Protein 5YPR (pdb70)

Foldseek 3Di:
DWFKKFFLAWDDDPVPPRPPFQEDTDGHQWMWIWDDPPPPWWTAIQTPVGGGTYTDQVNVVVVPVDGGMFTKDKDFDDWFAAAAEDAACSVVLLVCCCVVCVPAEDAFAKAKQDDDDPVDDDRPNHPHDVDQVVVVVCVVVLQFLDWDADPRMIITDGLVRQVVCGNVNHHYHDPDALSSQVSCVVVVRHHQYEYEAQPDLVLSCQAPVDDDSVVSVVSNVVSVVSCVPRSVSHSYYDYDSYVVVRSVVVVVSSVVQRDRMHMDGDD/DPDDVVVVCAPVPDDD

Radius of gyration: 20.67 Å; Cα contacts (8 Å, |Δi|>4): 524; chains: 2; bounding box: 42×43×64 Å

Sequence (283 aa):
RGFYIRALFDYDKTKDCGFLSQALSFRFGDVLHVIDAGDEEWWQARRVHDIGFIPSKRRVERRESVLSYETVTQMEVHYARPIIILGPTKDRANDDLLSEFPDKFGSCVPHTTRPKREYEIDGRDYHFVSSREKMEKDIQAHKFIEAGQYNSHLYGTSVQSVREVAEQGKHCILDVSANAVRRLQAAHLHPIAIFIRPRSLENVLEINKRITEEQARKAFDRATKLEQEFTECFSAIVEGDSFEEIYHKVKRVIEDLSGPYIWVPARRIRREEYRRAINGQSF

InterPro domains:
  IPR001452 SH3 domain [PF00018] (434-490)
  IPR001452 SH3 domain [PS50002] (428-498)
  IPR001452 SH3 domain [SM00326] (431-497)
  IPR001478 PDZ domain [PF00595] (65-149)
  IPR001478 PDZ domain [PF00595] (161-243)
  IPR001478 PDZ domain [PF00595] (314-388)
  IPR001478 PDZ domain [PS50106] (65-152)
  IPR001478 PDZ domain [PS50106] (160-247)
  IPR001478 PDZ domain [PS50106] (313-394)
  IPR001478 PDZ domain [SM00228] (73-152)
  IPR001478 PDZ domain [SM00228] (168-247)
  IPR001478 PDZ domain [SM00228] (321-394)
  IPR008144 Guanylate kinase-like domain [PS50052] (534-709)
  IPR008145 Guanylate kinase/L-type calcium channel beta subunit [PF00625] (534-710)
  IPR008145 Guanylate kinase/L-type calcium channel beta subunit [SM00072] (533-712)
  IPR016313 Disks large 1-like [PIRSF001741] (3-724)
  IPR019583 Disks large homolog 1-4, PDZ-associated domain [PF10600] (245-312)
  IPR019590 Disks large homologue 1, N-terminal PEST domain [PF10608] (31-64)
  IPR019590 Disks large homologue 1, N-terminal PEST domain [SM01277] (10-64)
  IPR020590 Guanylate kinase, conserved site [PS00856] (566-583)

Structure (mmCIF, N/CA/C/O backbone):
data_5YPR
#
_entry.id   5YPR
#
_cell.length_a   119.028
_cell.length_b   45.743
_cell.length_c   86.358
_cell.angle_alpha   90.00
_cell.angle_beta   103.22
_cell.angle_gamma   90.00
#
_symmetry.space_group_name_H-M   'C 1 2 1'
#
loop_
_entity.id
_entity.type
_entity.pdbx_description
1 polymer 'Disks large homolog 4'
2 polymer 'Synthesized GK inhibitor'
3 water water
#
loop_
_atom_site.group_PDB
_atom_site.id
_atom_site.type_symbol
_atom_site.label_atom_id
_atom_site.label_alt_id
_atom_site.label_comp_id
_atom_site.label_asym_id
_atom_site.label_entity_id
_atom_site.label_seq_id
_atom_site.pdbx_PDB_ins_code
_atom_site.Cartn_x
_atom_site.Cartn_y
_atom_site.Cartn_z
_atom_site.occupancy
_atom_site.B_iso_or_equiv
_atom_site.auth_seq_id
_atom_site.auth_comp_id
_atom_site.auth_asym_id
_atom_site.auth_atom_id
_atom_site.pdbx_PDB_model_num
ATOM 1 N N . ARG A 1 26 ? -14.763 34.931 15.149 1.00 98.61 429 ARG A N 1
ATOM 2 C CA . ARG A 1 26 ? -13.801 35.688 15.943 1.00 102.35 429 ARG A CA 1
ATOM 3 C C . ARG A 1 26 ? -14.297 35.880 17.373 1.00 101.32 429 ARG A C 1
ATOM 4 O O . ARG A 1 26 ? -15.327 36.515 17.594 1.00 107.01 429 ARG A O 1
ATOM 6 N N . GLY A 1 27 ? -13.566 35.337 18.343 1.00 100.92 430 GLY A N 1
ATOM 7 C CA . GLY A 1 27 ? -12.347 34.587 18.088 1.00 96.92 430 GLY A CA 1
ATOM 8 C C . GLY A 1 27 ? -11.834 33.932 19.358 1.00 96.66 430 GLY A C 1
ATOM 9 O O . GLY A 1 27 ? -11.977 34.486 20.448 1.00 95.76 430 GLY A O 1
ATOM 10 N N . PHE A 1 28 ? -11.233 32.753 19.222 1.00 93.27 431 PHE A N 1
ATOM 11 C CA . PHE A 1 28 ? -10.772 31.996 20.384 1.00 89.95 431 PHE A CA 1
ATOM 12 C C . PHE A 1 28 ? -9.252 31.837 20.413 1.00 89.14 431 PHE A C 1
ATOM 13 O O . PHE A 1 28 ? -8.557 32.238 19.481 1.00 89.86 431 PHE A O 1
ATOM 21 N N . TYR A 1 29 ? -8.743 31.255 21.497 1.00 86.91 432 TYR A N 1
ATOM 22 C CA . TYR A 1 29 ? -7.309 31.021 21.645 1.00 80.95 432 TYR A CA 1
ATOM 23 C C . TYR A 1 29 ? -6.986 29.537 21.529 1.00 77.16 432 TYR A C 1
ATOM 24 O O . TYR A 1 29 ? -7.751 28.686 21.983 1.00 74.06 432 TYR A O 1
ATOM 33 N N . ILE A 1 30 ? -5.843 29.232 20.925 1.00 76.26 433 ILE A N 1
ATOM 34 C CA . ILE A 1 30 ? -5.493 27.852 20.615 1.00 71.56 433 ILE A CA 1
ATOM 35 C C . ILE A 1 30 ? -4.062 27.530 21.050 1.00 70.47 433 ILE A C 1
ATOM 36 O O . ILE A 1 30 ? -3.256 28.433 21.272 1.00 70.54 433 ILE A O 1
ATOM 41 N N . ARG A 1 31 ? -3.754 26.243 21.184 1.00 67.54 434 ARG A N 1
ATOM 42 C CA . ARG A 1 31 ? -2.412 25.814 21.575 1.00 65.68 434 ARG A CA 1
ATOM 43 C C . ARG A 1 31 ? -1.913 24.659 20.710 1.00 64.07 434 ARG A C 1
ATOM 44 O O . ARG A 1 31 ? -2.575 23.629 20.588 1.00 64.71 434 ARG A O 1
ATOM 52 N N . ALA A 1 32 ? -0.737 24.837 20.118 1.00 62.46 435 ALA A N 1
ATOM 53 C CA . ALA A 1 32 ? -0.167 23.834 19.225 1.00 63.98 435 ALA A CA 1
ATOM 54 C C . ALA A 1 32 ? 0.307 22.596 19.981 1.00 64.28 435 ALA A C 1
ATOM 55 O O . ALA A 1 32 ? 0.980 22.701 21.007 1.00 61.62 435 ALA A O 1
ATOM 57 N N . LEU A 1 33 ? -0.048 21.425 19.463 1.00 64.34 436 LEU A N 1
ATOM 58 C CA . LEU A 1 33 ? 0.393 20.163 20.043 1.00 62.24 436 LEU A CA 1
ATOM 59 C C . LEU A 1 33 ? 1.352 19.447 19.099 1.00 60.82 436 LEU A C 1
ATOM 60 O O . LEU A 1 33 ? 1.535 18.232 19.183 1.00 60.11 436 LEU A O 1
ATOM 65 N N . PHE A 1 34 ? 1.970 20.214 18.206 1.00 62.33 437 PHE A N 1
ATOM 66 C CA . PHE A 1 34 ? 2.891 19.658 17.222 1.00 62.04 437 PHE A CA 1
ATOM 67 C C . PHE A 1 34 ? 3.760 20.749 16.605 1.00 64.40 437 PHE A C 1
ATOM 68 O O . PHE A 1 34 ? 3.427 21.933 16.672 1.00 61.80 437 PHE A O 1
ATOM 76 N N . ASP A 1 35 ? 4.872 20.340 16.003 1.00 66.90 438 ASP A N 1
ATOM 77 C CA . ASP A 1 35 ? 5.749 21.264 15.294 1.00 66.70 438 ASP A CA 1
ATOM 78 C C . ASP A 1 35 ? 5.302 21.414 13.842 1.00 72.09 438 ASP A C 1
ATOM 79 O O . ASP A 1 35 ? 5.020 20.422 13.168 1.00 72.09 438 ASP A O 1
ATOM 84 N N . TYR A 1 36 ? 5.237 22.653 13.365 1.00 71.90 439 TYR A N 1
ATOM 85 C CA . TYR A 1 36 ? 4.832 22.915 11.987 1.00 74.47 439 TYR A CA 1
ATOM 86 C C . TYR A 1 36 ? 5.786 23.878 11.287 1.00 81.90 439 TYR A C 1
ATOM 87 O O . TYR A 1 36 ? 6.168 24.906 11.846 1.00 82.70 439 TYR A O 1
ATOM 96 N N . ASP A 1 37 ? 6.158 23.538 10.057 1.00 87.23 440 ASP A N 1
ATOM 97 C CA . ASP A 1 37 ? 7.086 24.346 9.273 1.00 86.08 440 ASP A CA 1
ATOM 98 C C . ASP A 1 37 ? 6.427 24.843 7.987 1.00 87.14 440 ASP A C 1
ATOM 99 O O . ASP A 1 37 ? 5.656 24.117 7.360 1.00 87.97 440 ASP A O 1
ATOM 104 N N . LYS A 1 38 ? 6.730 26.081 7.604 1.00 90.98 441 LYS A N 1
ATOM 105 C CA . LYS A 1 38 ? 6.171 26.683 6.393 1.00 93.70 441 LYS A CA 1
ATOM 106 C C . LYS A 1 38 ? 6.502 25.888 5.134 1.00 95.88 441 LYS A C 1
ATOM 107 O O . LYS A 1 38 ? 5.614 25.532 4.357 1.00 95.87 441 LYS A O 1
ATOM 113 N N . THR A 1 39 ? 7.788 25.615 4.947 1.00 96.18 442 THR A N 1
ATOM 114 C CA . THR A 1 39 ? 8.304 25.076 3.692 1.00 95.26 442 THR A CA 1
ATOM 115 C C . THR A 1 39 ? 7.824 23.662 3.367 1.00 97.14 442 THR A C 1
ATOM 116 O O . THR A 1 39 ? 7.618 23.328 2.200 1.00 100.82 442 THR A O 1
ATOM 120 N N . LYS A 1 40 ? 7.653 22.834 4.393 1.00 95.49 443 LYS A N 1
ATOM 121 C CA . LYS A 1 40 ? 7.276 21.436 4.196 1.00 97.82 443 LYS A CA 1
ATOM 122 C C . LYS A 1 40 ? 5.874 21.302 3.614 1.00 99.23 443 LYS A C 1
ATOM 123 O O . LYS A 1 40 ? 5.596 20.388 2.837 1.00 99.34 443 LYS A O 1
ATOM 125 N N . ASP A 1 41 ? 4.991 22.215 4.002 1.00 100.62 444 ASP A N 1
ATOM 126 C CA . ASP A 1 41 ? 3.627 22.217 3.496 1.00 102.08 444 ASP A CA 1
ATOM 127 C C . ASP A 1 41 ? 3.566 22.977 2.174 1.00 106.83 444 ASP A C 1
ATOM 128 O O . ASP A 1 41 ? 3.496 22.370 1.104 1.00 105.85 444 ASP A O 1
ATOM 133 N N . CYS A 1 42 ? 3.604 24.301 2.233 1.00 105.64 445 CYS A N 1
ATOM 134 C CA . CYS A 1 42 ? 3.402 25.058 1.015 1.00 105.37 445 CYS A CA 1
ATOM 135 C C . CYS A 1 42 ? 4.424 26.123 0.808 1.00 106.34 445 CYS A C 1
ATOM 136 O O . CYS A 1 42 ? 4.103 27.247 0.425 1.00 108.58 445 CYS A O 1
ATOM 139 N N . GLY A 1 43 ? 5.668 25.751 1.067 1.00 106.07 446 GLY A N 1
ATOM 140 C CA . GLY A 1 43 ? 6.799 26.624 0.845 1.00 105.16 446 GLY A CA 1
ATOM 141 C C . GLY A 1 43 ? 6.732 27.871 1.697 1.00 106.92 446 GLY A C 1
ATOM 142 O O . GLY A 1 43 ? 5.777 28.091 2.451 1.00 106.93 446 GLY A O 1
ATOM 143 N N . PHE A 1 44 ? 7.766 28.693 1.582 1.00 109.64 447 PHE A N 1
ATOM 144 C CA . PHE A 1 44 ? 7.793 29.971 2.267 1.00 110.06 447 PHE A CA 1
ATOM 145 C C . PHE A 1 44 ? 6.977 30.986 1.474 1.00 115.68 447 PHE A C 1
ATOM 146 O O . PHE A 1 44 ? 6.677 32.077 1.960 1.00 119.76 447 PHE A O 1
ATOM 148 N N . LEU A 1 45 ? 6.600 30.607 0.255 1.00 115.45 448 LEU A N 1
ATOM 149 C CA . LEU A 1 45 ? 5.888 31.503 -0.654 1.00 115.92 448 LEU A CA 1
ATOM 150 C C . LEU A 1 45 ? 4.405 31.638 -0.312 1.00 114.78 448 LEU A C 1
ATOM 151 O O . LEU A 1 45 ? 3.560 31.755 -1.200 1.00 116.54 448 LEU A O 1
ATOM 153 N N . SER A 1 46 ? 4.098 31.622 0.980 1.00 113.07 449 SER A N 1
ATOM 154 C CA . SER A 1 46 ? 2.745 31.862 1.456 1.00 111.00 449 SER A CA 1
ATOM 155 C C . SER A 1 46 ? 2.789 32.858 2.606 1.00 111.17 449 SER A C 1
ATOM 156 O O . SER A 1 46 ? 3.861 33.330 2.985 1.00 113.59 449 SER A O 1
ATOM 159 N N . GLN A 1 47 ? 1.626 33.182 3.156 1.00 107.99 450 GLN A N 1
ATOM 160 C CA . GLN A 1 47 ? 1.561 34.041 4.329 1.00 110.27 450 GLN A CA 1
ATOM 161 C C . GLN A 1 47 ? 1.457 33.183 5.583 1.00 109.11 450 GLN A C 1
ATOM 162 O O . GLN A 1 47 ? 1.053 33.658 6.646 1.00 108.18 450 GLN A O 1
ATOM 164 N N . ALA A 1 48 ? 1.832 31.914 5.443 1.00 107.04 451 ALA A N 1
ATOM 165 C CA . ALA A 1 48 ? 1.687 30.933 6.512 1.00 104.86 451 ALA A CA 1
ATOM 166 C C . ALA A 1 48 ? 2.592 31.245 7.697 1.00 101.31 451 ALA A C 1
ATOM 167 O O . ALA A 1 48 ? 3.503 32.069 7.598 1.00 102.05 451 ALA A O 1
ATOM 169 N N . LEU A 1 49 ? 2.329 30.578 8.817 1.00 99.82 452 LEU A N 1
ATOM 170 C CA . LEU A 1 49 ? 3.071 30.813 10.048 1.00 94.86 452 LEU A CA 1
ATOM 171 C C . LEU A 1 49 ? 3.610 29.507 10.615 1.00 90.83 452 LEU A C 1
ATOM 172 O O . LEU A 1 49 ? 2.855 28.557 10.829 1.00 90.57 452 LEU A O 1
ATOM 177 N N . SER A 1 50 ? 4.918 29.462 10.847 1.00 86.86 453 SER A N 1
A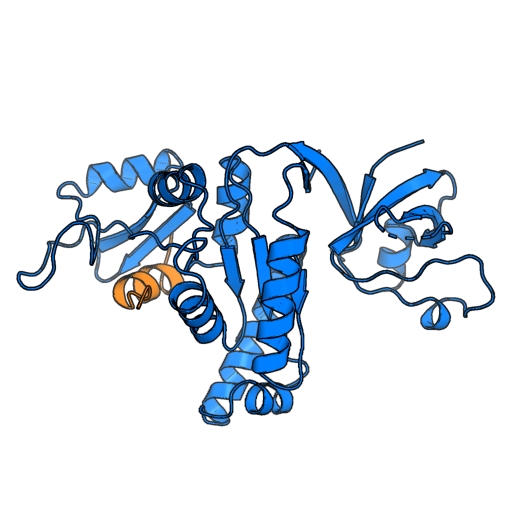TOM 178 C CA . SER A 1 50 ? 5.525 28.317 11.510 1.00 83.80 453 SER A CA 1
ATOM 179 C C . SER A 1 50 ? 5.420 28.459 13.023 1.00 82.63 453 SER A C 1
ATOM 180 O O . SER A 1 50 ? 5.500 29.564 13.562 1.00 80.19 453 SER A O 1
ATOM 183 N N . PHE A 1 51 ? 5.234 27.332 13.702 1.00 82.06 454 PHE A N 1
ATOM 184 C CA . PHE A 1 51 ? 5.129 27.324 15.154 1.00 75.03 454 PHE A CA 1
ATOM 185 C C . PHE A 1 51 ? 5.623 26.003 15.730 1.00 69.89 454 PHE A C 1
ATOM 186 O O . PHE A 1 51 ? 5.665 24.988 15.035 1.00 67.77 454 PHE A O 1
ATOM 194 N N . ARG A 1 52 ? 5.994 26.027 17.005 1.00 67.83 455 ARG A N 1
ATOM 195 C CA . ARG A 1 52 ? 6.479 24.835 17.686 1.00 64.47 455 ARG A CA 1
ATOM 196 C C . ARG A 1 52 ? 5.463 24.339 18.710 1.00 62.15 455 ARG A C 1
ATOM 197 O O . ARG A 1 52 ? 4.478 25.020 18.996 1.00 60.70 455 ARG A O 1
ATOM 199 N N . PHE A 1 53 ? 5.707 23.149 19.250 1.00 58.93 456 PHE A N 1
ATOM 200 C CA . PHE A 1 53 ? 4.852 22.568 20.279 1.00 55.89 456 PHE A CA 1
ATOM 201 C C . PHE A 1 53 ? 4.733 23.503 21.478 1.00 60.07 456 PHE A C 1
ATOM 202 O O . PHE A 1 53 ? 5.740 23.966 22.016 1.00 58.48 456 PHE A O 1
ATOM 210 N N . GLY A 1 54 ? 3.500 23.783 21.888 1.00 57.54 457 GLY A N 1
ATOM 211 C CA . GLY A 1 54 ? 3.257 24.602 23.061 1.00 55.17 457 GLY A CA 1
ATOM 212 C C . GLY A 1 54 ? 2.956 26.057 22.756 1.00 56.81 457 GLY A C 1
ATOM 213 O O . GLY A 1 54 ? 2.578 26.816 23.648 1.00 60.23 457 GLY A O 1
ATOM 214 N N . ASP A 1 55 ? 3.126 26.450 21.498 1.00 59.38 458 ASP A N 1
ATOM 215 C CA . ASP A 1 55 ? 2.834 27.818 21.083 1.00 60.82 458 ASP A CA 1
ATOM 216 C C . ASP A 1 55 ? 1.342 28.114 21.171 1.00 66.49 458 ASP A C 1
ATOM 217 O O . ASP A 1 55 ? 0.516 27.332 20.700 1.00 63.68 458 ASP A O 1
ATOM 222 N N . VAL A 1 56 ? 1.005 29.247 21.780 1.00 70.72 459 VAL A N 1
ATOM 223 C CA . VAL A 1 56 ? -0.388 29.659 21.907 1.00 71.37 459 VAL A CA 1
ATOM 224 C C . VAL A 1 56 ? -0.748 30.700 20.845 1.00 73.96 459 VAL A C 1
ATOM 225 O O . VAL A 1 56 ? -0.128 31.760 20.756 1.00 76.92 459 VAL A O 1
ATOM 229 N N . LEU A 1 57 ? -1.754 30.382 20.037 1.00 73.69 460 LEU A N 1
ATOM 230 C CA . LEU A 1 57 ? -2.139 31.234 18.918 1.00 80.53 460 LEU A CA 1
ATOM 231 C C . LEU A 1 57 ? -3.567 31.757 19.055 1.00 84.32 460 LEU A C 1
ATOM 232 O O . LEU A 1 57 ? -4.483 31.010 19.398 1.00 84.60 460 LEU A O 1
ATOM 237 N N . HIS A 1 58 ? -3.747 33.046 18.783 1.00 85.00 461 HIS A N 1
ATOM 238 C CA . HIS A 1 58 ? -5.071 33.654 18.778 1.00 87.82 461 HIS A CA 1
ATOM 239 C C . HIS A 1 58 ? -5.628 33.692 17.360 1.00 91.30 461 HIS A C 1
ATOM 240 O O . HIS A 1 58 ? -5.086 34.379 16.495 1.00 93.10 461 HIS A O 1
ATOM 247 N N . VAL A 1 59 ? -6.706 32.952 17.122 1.00 92.15 462 VAL A N 1
ATOM 248 C CA . VAL A 1 59 ? -7.309 32.920 15.795 1.00 92.92 462 VAL A CA 1
ATOM 249 C C . VAL A 1 59 ? -8.197 34.143 15.571 1.00 94.43 462 VAL A C 1
ATOM 250 O O . VAL A 1 59 ? -8.877 34.613 16.486 1.00 94.41 462 VAL A O 1
ATOM 254 N N . ILE A 1 60 ? -8.164 34.667 14.351 1.00 94.83 463 ILE A N 1
ATOM 255 C CA . ILE A 1 60 ? -8.972 35.824 13.991 1.00 93.89 463 ILE A CA 1
ATOM 256 C C . ILE A 1 60 ? -10.136 35.398 13.106 1.00 98.18 463 ILE A C 1
ATOM 257 O O . ILE A 1 60 ? -11.258 35.881 13.263 1.00 99.75 463 ILE A O 1
ATOM 259 N N . ASP A 1 61 ? -9.861 34.486 12.180 1.00 98.53 464 ASP A N 1
ATOM 260 C CA . ASP A 1 61 ? -10.889 33.964 11.288 1.00 99.53 464 ASP A CA 1
ATOM 261 C C . ASP A 1 61 ? -10.711 32.464 11.069 1.00 98.02 464 ASP A C 1
ATOM 262 O O . ASP A 1 61 ? -9.689 32.020 10.546 1.00 97.03 464 ASP A O 1
ATOM 267 N N . ALA A 1 62 ? -11.713 31.691 11.476 1.00 97.82 465 ALA A N 1
ATOM 268 C CA . ALA A 1 62 ? -11.703 30.246 11.277 1.00 99.79 465 ALA A CA 1
ATOM 269 C C . ALA A 1 62 ? -12.802 29.833 10.304 1.00 107.42 465 ALA A C 1
ATOM 270 O O . ALA A 1 62 ? -13.234 28.680 10.294 1.00 105.87 465 ALA A O 1
ATOM 272 N N . GLY A 1 63 ? -13.248 30.785 9.489 1.00 111.00 466 GLY A N 1
ATOM 273 C CA . GLY A 1 63 ? -14.333 30.554 8.551 1.00 112.13 466 GLY A CA 1
ATOM 274 C C . GLY A 1 63 ? -13.963 29.583 7.448 1.00 115.39 466 GLY A C 1
ATOM 275 O O . GLY A 1 63 ? -14.769 28.731 7.061 1.00 116.42 466 GLY A O 1
ATOM 276 N N . ASP A 1 64 ? -12.742 29.726 6.940 1.00 118.16 467 ASP A N 1
ATOM 277 C CA . ASP A 1 64 ? -12.205 28.815 5.937 1.00 119.69 467 ASP A CA 1
ATOM 278 C C . ASP A 1 64 ? -12.229 27.401 6.508 1.00 121.81 467 ASP A C 1
ATOM 279 O O . ASP A 1 64 ? -11.728 27.152 7.606 1.00 122.17 467 ASP A O 1
ATOM 284 N N . GLU A 1 65 ? -12.833 26.490 5.752 1.00 124.02 468 GLU A N 1
ATOM 285 C CA . GLU A 1 65 ? -13.057 25.111 6.179 1.00 126.11 468 GLU A CA 1
ATOM 286 C C . GLU A 1 65 ? -11.767 24.319 6.403 1.00 128.09 468 GLU A C 1
ATOM 287 O O . GLU A 1 65 ? -11.756 23.321 7.123 1.00 129.84 468 GLU A O 1
ATOM 293 N N . GLU A 1 66 ? -10.686 24.774 5.780 1.00 125.26 469 GLU A N 1
ATOM 294 C CA . GLU A 1 66 ? -9.518 23.943 5.518 1.00 123.40 469 GLU A CA 1
ATOM 295 C C . GLU A 1 66 ? -8.266 24.586 6.128 1.00 123.16 469 GLU A C 1
ATOM 296 O O . GLU A 1 66 ? -7.303 23.872 6.486 1.00 124.84 469 GLU A O 1
ATOM 302 N N . TRP A 1 67 ? -8.270 25.915 6.241 1.00 121.35 470 TRP A N 1
ATOM 303 C CA . TRP A 1 67 ? -7.100 26.624 6.722 1.00 114.91 470 TRP A CA 1
ATOM 304 C C . TRP A 1 67 ? -7.509 27.810 7.630 1.00 113.91 470 TRP A C 1
ATOM 305 O O . TRP A 1 67 ? -8.547 28.430 7.402 1.00 123.03 470 TRP A O 1
ATOM 316 N N . TRP A 1 68 ? -6.715 28.154 8.648 1.00 106.31 471 TRP A N 1
ATOM 317 C CA . TRP A 1 68 ? -7.160 29.179 9.625 1.00 99.50 471 TRP A CA 1
ATOM 318 C C . TRP A 1 68 ? -6.311 30.459 9.775 1.00 96.66 471 TRP A C 1
ATOM 319 O O . TRP A 1 68 ? -5.084 30.408 9.791 1.00 98.97 471 TRP A O 1
ATOM 330 N N . GLN A 1 69 ? -6.965 31.604 9.954 1.00 96.34 472 GLN A N 1
ATOM 331 C CA . GLN A 1 69 ? -6.234 32.862 10.141 1.00 95.84 472 GLN A CA 1
ATOM 332 C C . GLN A 1 69 ? -5.992 33.155 11.621 1.00 97.80 472 GLN A C 1
ATOM 333 O O . GLN A 1 69 ? -6.934 33.197 12.413 1.00 94.79 472 GLN A O 1
ATOM 335 N N . ALA A 1 70 ? -4.728 33.359 11.989 1.00 99.10 473 ALA A N 1
ATOM 336 C CA . ALA A 1 70 ? -4.368 33.576 13.390 1.00 93.68 473 ALA A CA 1
ATOM 337 C C . ALA A 1 70 ? -3.107 34.423 13.567 1.00 95.31 473 ALA A C 1
ATOM 338 O O . ALA A 1 70 ? -2.463 34.817 12.595 1.00 99.48 473 ALA A O 1
ATOM 340 N N . ARG A 1 71 ? -2.766 34.694 14.825 1.00 93.49 474 ARG A N 1
ATOM 341 C CA . ARG A 1 71 ? -1.568 35.456 15.165 1.00 97.02 474 ARG A CA 1
ATOM 342 C C . ARG A 1 71 ? -0.920 34.915 16.439 1.00 95.86 474 ARG A C 1
ATOM 343 O O . ARG A 1 71 ? -1.611 34.456 17.349 1.00 92.20 474 ARG A O 1
ATOM 345 N N . ARG A 1 72 ? 0.407 34.971 16.499 1.00 97.43 475 ARG A N 1
ATOM 346 C CA . ARG A 1 72 ? 1.146 34.462 17.650 1.00 97.13 475 ARG A CA 1
ATOM 347 C C . ARG A 1 72 ? 0.991 35.372 18.866 1.00 101.86 475 ARG A C 1
ATOM 348 O O . ARG A 1 72 ? 1.016 36.597 18.743 1.00 105.90 475 ARG A O 1
ATOM 350 N N . VAL A 1 73 ? 0.836 34.766 20.039 1.00 99.95 476 VAL A N 1
ATOM 351 C CA . VAL A 1 73 ? 0.682 35.521 21.278 1.00 97.63 476 VAL A CA 1
ATOM 352 C C . VAL A 1 73 ? 2.036 35.892 21.878 1.00 99.27 476 VAL A C 1
ATOM 353 O O . VAL A 1 73 ? 2.110 36.403 22.995 1.00 98.66 476 VAL A O 1
ATOM 355 N N . HIS A 1 74 ? 3.103 35.632 21.130 1.00 103.85 477 HIS A N 1
ATOM 356 C CA . HIS A 1 74 ? 4.452 35.965 21.574 1.00 104.83 477 HIS A CA 1
ATOM 357 C C . HIS A 1 74 ? 5.308 36.454 20.410 1.00 100.98 477 HIS A C 1
ATOM 358 O O . HIS A 1 74 ? 6.227 37.252 20.594 1.00 101.96 477 HIS A O 1
ATOM 360 N N . ASP A 1 81 ? 4.770 39.330 13.865 1.00 115.18 484 ASP A N 1
ATOM 361 C CA . ASP A 1 81 ? 4.296 38.058 14.396 1.00 115.46 484 ASP A CA 1
ATOM 362 C C . ASP A 1 81 ? 2.821 37.839 14.070 1.00 112.71 484 ASP A C 1
ATOM 363 O O . ASP A 1 81 ? 2.064 37.315 14.887 1.00 110.25 484 ASP A O 1
ATOM 365 N N . ILE A 1 82 ? 2.421 38.253 12.871 1.00 112.37 485 ILE A N 1
ATOM 366 C CA . ILE A 1 82 ? 1.053 38.063 12.404 1.00 112.06 485 ILE A CA 1
ATOM 367 C C . ILE A 1 82 ? 1.060 37.356 11.055 1.00 111.21 485 ILE A C 1
ATOM 368 O O . ILE A 1 82 ? 1.818 37.722 10.156 1.00 112.71 485 ILE A O 1
ATOM 373 N N . GLY A 1 83 ? 0.216 36.340 10.919 1.00 106.07 486 GLY A N 1
ATOM 374 C CA . GLY A 1 83 ? 0.157 35.573 9.692 1.00 103.96 486 GLY A CA 1
ATOM 375 C C . GLY A 1 83 ? -1.022 34.626 9.625 1.00 102.32 486 GLY A C 1
ATOM 376 O O . GLY A 1 83 ? -2.176 35.049 9.687 1.00 98.85 486 GLY A O 1
ATOM 377 N N . PHE A 1 84 ? -0.729 33.335 9.514 1.00 103.83 487 PHE A N 1
ATOM 378 C CA . PHE A 1 84 ? -1.756 32.356 9.205 1.00 99.90 487 PHE A CA 1
ATOM 379 C C . PHE A 1 84 ? -1.288 30.932 9.518 1.00 101.04 487 PHE A C 1
ATOM 380 O O . PHE A 1 84 ? -0.143 30.584 9.245 1.00 98.94 487 PHE A O 1
ATOM 388 N N . ILE A 1 85 ? -2.184 30.109 10.063 1.00 97.63 488 ILE A N 1
ATOM 389 C CA . ILE A 1 85 ? -1.845 28.740 10.468 1.00 96.41 488 ILE A CA 1
ATOM 390 C C . ILE A 1 85 ? -2.842 27.710 9.921 1.00 94.07 488 ILE A C 1
ATOM 391 O O . ILE A 1 85 ? -4.008 28.027 9.711 1.00 97.05 488 ILE A O 1
ATOM 396 N N . PRO A 1 86 ? -2.384 26.469 9.679 1.00 92.43 489 PRO A N 1
ATOM 397 C CA . PRO A 1 86 ? -3.304 25.425 9.204 1.00 92.45 489 PRO A CA 1
ATOM 398 C C . PRO A 1 86 ? -4.385 25.075 10.225 1.00 98.04 489 PRO A C 1
ATOM 399 O O . PRO A 1 86 ? -4.264 25.438 11.394 1.00 103.67 489 PRO A O 1
ATOM 403 N N . SER A 1 87 ? -5.424 24.370 9.785 1.00 100.85 490 SER A N 1
ATOM 404 C CA . SER A 1 87 ? -6.565 24.062 10.646 1.00 102.20 490 SER A CA 1
ATOM 405 C C . SER A 1 87 ? -6.406 22.748 11.412 1.00 101.82 490 SER A C 1
ATOM 406 O O . SER A 1 87 ? -5.374 22.084 11.326 1.00 109.85 490 SER A O 1
ATOM 408 N N . LYS A 1 88 ? -7.445 22.383 12.160 1.00 96.05 491 LYS A N 1
ATOM 409 C CA . LYS A 1 88 ? -7.421 21.187 12.997 1.00 98.64 491 LYS A CA 1
ATOM 410 C C . LYS A 1 88 ? -7.864 19.956 12.214 1.00 104.01 491 LYS A C 1
ATOM 411 O O . LYS A 1 88 ? -7.247 18.892 12.309 1.00 105.05 491 LYS A O 1
ATOM 417 N N . ARG A 1 89 ? -8.937 20.108 11.444 1.00 109.81 492 ARG A N 1
ATOM 418 C CA . ARG A 1 89 ? -9.442 19.021 10.617 1.00 107.29 492 ARG A CA 1
ATOM 419 C C . ARG A 1 89 ? -8.503 18.756 9.443 1.00 106.52 492 ARG A C 1
ATOM 420 O O . ARG A 1 89 ? -8.433 17.640 8.927 1.00 105.35 492 ARG A O 1
ATOM 422 N N . ARG A 1 90 ? -7.782 19.794 9.031 1.00 102.56 493 ARG A N 1
ATOM 423 C CA . ARG A 1 90 ? -6.857 19.696 7.909 1.00 104.84 493 ARG A CA 1
ATOM 424 C C . ARG A 1 90 ? -5.668 18.798 8.224 1.00 108.89 493 ARG A C 1
ATOM 425 O O . ARG A 1 90 ? -5.364 17.872 7.472 1.00 108.78 493 ARG A O 1
ATOM 427 N N . VAL A 1 91 ? -4.996 19.078 9.336 1.00 109.00 494 VAL A N 1
ATOM 428 C CA . VAL A 1 91 ? -3.818 18.315 9.732 1.00 105.17 494 VAL A CA 1
ATOM 429 C C . VAL A 1 91 ? -4.191 16.892 10.137 1.00 106.05 494 VAL A C 1
ATOM 430 O O . VAL A 1 91 ? -3.341 16.002 10.163 1.00 108.43 494 VAL A O 1
ATOM 434 N N . GLU A 1 92 ? -5.466 16.683 10.449 1.00 105.57 495 GLU A N 1
ATOM 435 C CA . GLU A 1 92 ? -5.969 15.352 10.762 1.00 107.29 495 GLU A CA 1
ATOM 436 C C . GLU A 1 92 ? -6.074 14.517 9.490 1.00 110.53 495 GLU A C 1
ATOM 437 O O . GLU A 1 92 ? -6.083 13.287 9.540 1.00 112.26 495 GLU A O 1
ATOM 439 N N . ARG A 1 93 ? -6.151 15.198 8.351 1.00 108.68 496 ARG A N 1
ATOM 440 C CA . ARG A 1 93 ? -6.254 14.529 7.060 1.00 109.29 496 ARG A CA 1
ATOM 441 C C . ARG A 1 93 ? -4.882 14.118 6.532 1.00 110.82 496 ARG A C 1
ATOM 442 O O . ARG A 1 93 ? -4.731 13.041 5.954 1.00 113.31 496 ARG A O 1
ATOM 444 N N . ARG A 1 94 ? -3.889 14.981 6.731 1.00 107.43 497 ARG A N 1
ATOM 445 C CA . ARG A 1 94 ? -2.529 14.700 6.281 1.00 108.69 497 ARG A CA 1
ATOM 446 C C . ARG A 1 94 ? -1.967 13.460 6.970 1.00 112.21 497 ARG A C 1
ATOM 447 O O . ARG A 1 94 ? -1.730 12.435 6.329 1.00 113.10 497 ARG A O 1
ATOM 455 N N . GLU A 1 95 ? -1.761 13.559 8.279 1.00 110.23 498 GLU A N 1
ATOM 456 C CA . GLU A 1 95 ? -1.242 12.443 9.061 1.00 108.62 498 GLU A CA 1
ATOM 457 C C . GLU A 1 95 ? -2.365 11.513 9.511 1.00 110.54 498 GLU A C 1
ATOM 458 O O . GLU A 1 95 ? -3.274 11.202 8.742 1.00 110.61 498 GLU A O 1
ATOM 460 N N . SER A 1 116 ? -7.532 9.767 15.784 1.00 97.91 519 SER A N 1
ATOM 461 C CA . SER A 1 116 ? -7.052 10.184 17.096 1.00 96.55 519 SER A CA 1
ATOM 462 C C . SER A 1 116 ? -5.704 10.894 16.993 1.00 97.97 519 SER A C 1
ATOM 463 O O . SER A 1 116 ? -4.794 10.635 17.782 1.00 97.48 519 SER A O 1
ATOM 465 N N . VAL A 1 117 ? -5.584 11.788 16.016 1.00 94.72 520 VAL A N 1
ATOM 466 C CA . VAL A 1 117 ? -4.354 12.546 15.816 1.00 87.48 520 VAL A CA 1
ATOM 467 C C . VAL A 1 117 ? -4.368 13.840 16.625 1.00 86.00 520 VAL A C 1
ATOM 468 O O . VAL A 1 117 ? -5.427 14.418 16.870 1.00 85.35 520 VAL A O 1
ATOM 470 N N . LEU A 1 118 ? -3.187 14.290 17.036 1.00 87.11 521 LEU A N 1
ATOM 471 C CA . LEU A 1 118 ? -3.072 15.494 17.852 1.00 82.11 521 LEU A CA 1
ATOM 472 C C . LEU A 1 118 ? -2.873 16.738 16.996 1.00 74.76 521 LEU A C 1
ATOM 473 O O . LEU A 1 118 ? -1.957 16.804 16.177 1.00 72.09 521 LEU A O 1
ATOM 478 N N . SER A 1 119 ? -3.738 17.724 17.199 1.00 75.04 522 SER A N 1
ATOM 479 C CA . SER A 1 119 ? -3.685 18.964 16.437 1.00 78.35 522 SER A CA 1
ATOM 480 C C . SER A 1 119 ? -3.526 20.162 17.362 1.00 73.83 522 SER A C 1
ATOM 481 O O . SER A 1 119 ? -2.427 20.686 17.538 1.00 71.40 522 SER A O 1
ATOM 483 N N . TYR A 1 120 ? -4.639 20.590 17.947 1.00 75.48 523 TYR A N 1
ATOM 484 C CA . TYR A 1 120 ? -4.645 21.729 18.850 1.00 72.64 523 TYR A CA 1
ATOM 485 C C . TYR A 1 120 ? -5.541 21.476 20.054 1.00 74.18 523 TYR A C 1
ATOM 486 O O . TYR A 1 120 ? -6.344 20.543 20.060 1.00 72.39 523 TYR A O 1
ATOM 495 N N . GLU A 1 121 ? -5.399 22.321 21.070 1.00 70.39 524 GLU A N 1
ATOM 496 C CA . GLU A 1 121 ? -6.328 22.334 22.190 1.00 69.88 524 GLU A CA 1
ATOM 497 C C . GLU A 1 121 ? -6.678 23.778 22.529 1.00 70.70 524 GLU A C 1
ATOM 498 O O . GLU A 1 121 ? -5.806 24.647 22.571 1.00 75.27 524 GLU A O 1
ATOM 504 N N . THR A 1 122 ? -7.962 24.034 22.746 1.00 72.68 525 THR A N 1
ATOM 505 C CA . THR A 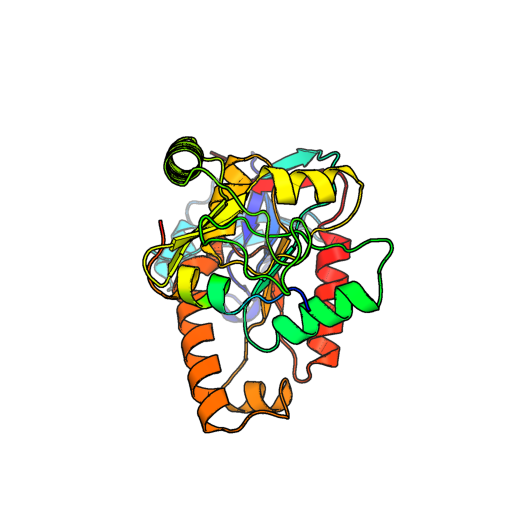1 122 ? -8.418 25.376 23.077 1.00 76.17 525 THR A CA 1
ATOM 506 C C . THR A 1 122 ? -7.974 25.742 24.490 1.00 67.79 525 THR A C 1
ATOM 507 O O . THR A 1 122 ? -8.111 24.945 25.418 1.00 60.79 525 THR A O 1
ATOM 511 N N . VAL A 1 123 ? -7.434 26.946 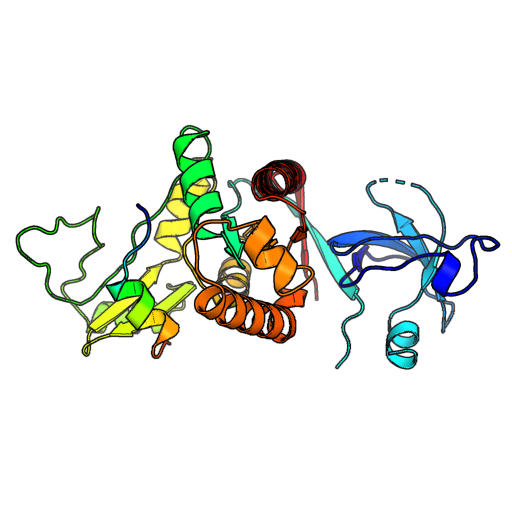24.645 1.00 68.84 526 VAL A N 1
ATOM 512 C CA . VAL A 1 123 ? -6.912 27.380 25.935 1.00 68.87 526 VAL A CA 1
ATOM 513 C C . VAL A 1 123 ? -7.494 28.719 26.376 1.00 67.10 526 VAL A C 1
ATOM 514 O O . VAL A 1 123 ? -7.998 29.491 25.562 1.00 68.56 526 VAL A O 1
ATOM 518 N N . THR A 1 124 ? -7.416 28.980 27.676 1.00 65.87 527 THR A N 1
ATOM 519 C CA . THR A 1 124 ? -7.899 30.228 28.251 1.00 65.73 527 THR A CA 1
ATOM 520 C C . THR A 1 124 ? -6.857 30.789 29.211 1.00 67.25 527 THR A C 1
ATOM 521 O O . THR A 1 124 ? -6.191 30.035 29.920 1.00 67.72 527 THR A O 1
ATOM 525 N N . GLN A 1 125 ? -6.707 32.109 29.224 1.00 68.83 528 GLN A N 1
ATOM 526 C CA . GLN A 1 125 ? -5.754 32.748 30.121 1.00 69.28 528 GLN A CA 1
ATOM 527 C C . GLN A 1 125 ? -6.285 32.752 31.550 1.00 71.36 528 GLN A C 1
ATOM 528 O O . GLN A 1 125 ? -7.459 33.038 31.787 1.00 67.53 528 GLN A O 1
ATOM 534 N N . MET A 1 126 ? -5.411 32.428 32.498 1.00 71.31 529 MET A N 1
ATOM 535 C CA . MET A 1 126 ? -5.796 32.331 33.900 1.00 68.93 529 MET A CA 1
ATOM 536 C C . MET A 1 126 ? -4.715 32.918 34.800 1.00 68.71 529 MET A C 1
ATOM 537 O O . MET A 1 126 ? -3.525 32.719 34.564 1.00 68.44 529 MET A O 1
ATOM 542 N N . GLU A 1 127 ? -5.134 33.647 35.829 1.00 68.80 530 GLU A N 1
ATOM 543 C CA . GLU A 1 127 ? -4.196 34.223 36.784 1.00 70.50 530 GLU A CA 1
ATOM 544 C C . GLU A 1 127 ? -4.012 33.304 37.987 1.00 72.39 530 GLU A C 1
ATOM 545 O O . GLU A 1 127 ? -4.989 32.872 38.601 1.00 69.14 530 GLU A O 1
ATOM 551 N N . VAL A 1 128 ? -2.758 33.003 38.314 1.00 66.60 531 VAL A N 1
ATOM 552 C CA . VAL A 1 128 ? -2.453 32.178 39.478 1.00 65.22 531 VAL A CA 1
ATOM 553 C C . VAL A 1 128 ? -1.680 32.974 40.523 1.00 66.48 531 VAL A C 1
ATOM 554 O O . VAL A 1 128 ? -0.950 33.909 40.194 1.00 66.04 531 VAL A O 1
ATOM 558 N N . HIS A 1 129 ? -1.850 32.597 41.785 1.00 67.20 532 HIS A N 1
ATOM 559 C CA . HIS A 1 129 ? -1.216 33.305 42.890 1.00 69.26 532 HIS A CA 1
ATOM 560 C C . HIS A 1 129 ? -0.235 32.397 43.623 1.00 66.56 532 HIS A C 1
ATOM 561 O O . HIS A 1 129 ? 0.313 32.764 44.663 1.00 73.18 532 HIS A O 1
ATOM 568 N N . TYR A 1 130 ? -0.022 31.207 43.070 1.00 60.34 533 TYR A N 1
ATOM 569 C CA . TYR A 1 130 ? 0.923 30.249 43.630 1.00 56.33 533 TYR A CA 1
ATOM 570 C C . TYR A 1 130 ? 2.078 30.010 42.665 1.00 55.14 533 TYR A C 1
ATOM 571 O O . TYR A 1 130 ? 2.046 30.461 41.519 1.00 57.14 533 TYR A O 1
ATOM 580 N N . ALA A 1 131 ? 3.097 29.296 43.129 1.00 50.15 534 ALA A N 1
ATOM 581 C CA . ALA A 1 131 ? 4.187 28.884 42.254 1.00 50.71 534 ALA A CA 1
ATOM 582 C C . ALA A 1 131 ? 3.856 27.528 41.644 1.00 49.21 534 ALA A C 1
ATOM 583 O O . ALA A 1 131 ? 3.586 26.567 42.362 1.00 50.02 534 ALA A O 1
ATOM 585 N N . ARG A 1 132 ? 3.870 27.457 40.318 1.00 44.95 535 ARG A N 1
ATOM 586 C CA . ARG A 1 132 ? 3.518 26.231 39.614 1.00 41.15 535 ARG A CA 1
ATOM 587 C C . ARG A 1 132 ? 4.463 25.085 39.967 1.00 42.74 535 ARG A C 1
ATOM 588 O O . ARG A 1 132 ? 5.681 25.247 39.933 1.00 43.61 535 ARG A O 1
ATOM 596 N N . PRO A 1 133 ? 3.895 23.924 40.326 1.00 46.99 536 PRO A N 1
ATOM 597 C CA . PRO A 1 133 ? 4.687 22.713 40.570 1.00 40.28 536 PRO A CA 1
ATOM 598 C C . PRO A 1 133 ? 5.412 22.273 39.302 1.00 44.83 536 PRO A C 1
ATOM 599 O O . PRO A 1 133 ? 5.056 22.715 38.209 1.00 42.77 536 PRO A O 1
ATOM 603 N N . ILE A 1 134 ? 6.417 21.417 39.443 1.00 39.80 537 ILE A N 1
ATOM 604 C CA . ILE A 1 134 ? 7.198 20.983 38.292 1.00 40.43 537 ILE A CA 1
ATOM 605 C C . ILE A 1 134 ? 7.151 19.470 38.145 1.00 39.28 537 ILE A C 1
ATOM 606 O O . ILE A 1 134 ? 7.284 18.737 39.124 1.00 40.65 537 ILE A O 1
ATOM 611 N N . ILE A 1 135 ? 6.951 19.006 36.917 1.00 38.84 538 ILE A N 1
ATOM 612 C CA . ILE A 1 135 ? 6.992 17.582 36.619 1.00 36.57 538 ILE A CA 1
ATOM 613 C C . ILE A 1 135 ? 7.878 17.353 35.394 1.00 38.40 538 ILE A C 1
ATOM 614 O O . ILE A 1 135 ? 7.428 17.496 34.254 1.00 36.45 538 ILE A O 1
ATOM 619 N N . ILE A 1 136 ? 9.144 17.024 35.636 1.00 37.74 539 ILE A N 1
ATOM 620 C CA . ILE A 1 136 ? 10.078 16.727 34.557 1.00 35.19 539 ILE A CA 1
ATOM 621 C C . ILE A 1 136 ? 10.042 15.238 34.225 1.00 37.15 539 ILE A C 1
ATOM 622 O O . ILE A 1 136 ? 10.126 14.390 35.118 1.00 34.35 539 ILE A O 1
ATOM 627 N N . LEU A 1 137 ? 9.911 14.926 32.939 1.00 33.87 540 LEU A N 1
ATOM 628 C CA . LEU A 1 137 ? 9.813 13.541 32.485 1.00 40.93 540 LEU A CA 1
ATOM 629 C C . LEU A 1 137 ? 10.768 13.255 31.331 1.00 40.28 540 LEU A C 1
ATOM 630 O O . LEU A 1 137 ? 11.160 14.163 30.597 1.00 42.60 540 LEU A O 1
ATOM 635 N N . GLY A 1 138 ? 11.134 11.987 31.171 1.00 35.65 541 GLY A N 1
ATOM 636 C CA . GLY A 1 138 ? 12.075 11.590 30.140 1.00 46.83 541 GLY A CA 1
ATOM 637 C C . GLY A 1 138 ? 13.467 11.351 30.698 1.00 44.98 541 GLY A C 1
ATOM 638 O O . GLY A 1 138 ? 13.680 11.467 31.904 1.00 46.89 541 GLY A O 1
ATOM 639 N N . PRO A 1 139 ? 14.424 11.010 29.822 1.00 44.76 542 PRO A N 1
ATOM 640 C CA . PRO A 1 139 ? 15.818 10.740 30.201 1.00 47.36 542 PRO A CA 1
ATOM 641 C C . PRO A 1 139 ? 16.469 11.885 30.977 1.00 44.29 542 PRO A C 1
ATOM 642 O O . PRO A 1 139 ? 16.229 13.052 30.663 1.00 45.39 542 PRO A O 1
ATOM 646 N N . THR A 1 140 ? 17.284 11.533 31.971 1.00 45.78 543 THR A N 1
ATOM 647 C CA . THR A 1 140 ? 18.028 12.485 32.802 1.00 46.63 543 THR A CA 1
ATOM 648 C C . THR A 1 140 ? 17.125 13.408 33.611 1.00 48.44 543 THR A C 1
ATOM 649 O O . THR A 1 140 ? 17.561 14.479 34.040 1.00 49.90 543 THR A O 1
ATOM 653 N N . LYS A 1 141 ? 15.879 12.995 33.829 1.00 40.33 544 LYS A N 1
ATOM 654 C CA . LYS A 1 141 ? 14.942 13.807 34.595 1.00 40.54 544 LYS A CA 1
ATOM 655 C C . LYS A 1 141 ? 15.386 13.928 36.052 1.00 42.02 544 LYS A C 1
ATOM 656 O O . LYS A 1 141 ? 15.195 14.973 36.679 1.00 42.25 544 LYS A O 1
ATOM 662 N N . ASP A 1 142 ? 15.992 12.869 36.584 1.00 41.13 545 ASP A N 1
ATOM 663 C CA . ASP A 1 142 ? 16.407 12.855 37.984 1.00 44.54 545 ASP A CA 1
ATOM 664 C C . ASP A 1 142 ? 17.539 13.842 38.218 1.00 48.10 545 ASP A C 1
ATOM 665 O O . ASP A 1 142 ? 17.566 14.543 39.233 1.00 50.00 545 ASP A O 1
ATOM 670 N N . ARG A 1 143 ? 18.468 13.895 37.271 1.00 41.77 546 ARG A N 1
ATOM 671 C CA . ARG A 1 143 ? 19.588 14.819 37.356 1.00 43.70 546 ARG A CA 1
ATOM 672 C C . ARG A 1 143 ? 19.091 16.258 37.280 1.00 45.85 546 ARG A C 1
ATOM 673 O O . ARG A 1 143 ? 19.559 17.123 38.019 1.00 45.44 546 ARG A O 1
ATOM 681 N N . ALA A 1 144 ? 18.133 16.507 36.391 1.00 42.01 547 ALA A N 1
ATOM 682 C CA . ALA A 1 144 ? 17.572 17.844 36.239 1.00 40.49 547 ALA A CA 1
ATOM 683 C C . ALA A 1 144 ? 16.828 18.261 37.504 1.00 45.65 547 ALA A C 1
ATOM 684 O O . ALA A 1 144 ? 16.951 19.400 37.956 1.00 45.95 547 ALA A O 1
ATOM 686 N N . ASN A 1 145 ? 16.064 17.331 38.073 1.00 40.69 548 ASN A N 1
ATOM 687 C CA . ASN A 1 145 ? 15.343 17.581 39.320 1.00 42.99 548 ASN A CA 1
ATOM 688 C C . ASN A 1 145 ? 16.290 17.922 40.473 1.00 45.52 548 ASN A C 1
ATOM 689 O O . ASN A 1 145 ? 16.088 18.907 41.181 1.00 48.19 548 ASN A O 1
ATOM 694 N N . ASP A 1 146 ? 17.327 17.110 40.655 1.00 43.56 549 ASP A N 1
ATOM 695 C CA . ASP A 1 146 ? 18.275 17.325 41.747 1.00 49.61 549 ASP A CA 1
ATOM 696 C C . ASP A 1 146 ? 19.083 18.604 41.554 1.00 43.57 549 ASP A C 1
ATOM 697 O O . ASP A 1 146 ? 19.388 19.305 42.518 1.00 43.44 549 ASP A O 1
ATOM 702 N N . ASP A 1 147 ? 19.420 18.909 40.304 1.00 47.45 550 ASP A N 1
ATOM 703 C CA . ASP A 1 147 ? 20.210 20.094 39.995 1.00 43.05 550 ASP A CA 1
ATOM 704 C C . ASP A 1 147 ? 19.435 21.385 40.232 1.00 46.91 550 ASP A C 1
ATOM 705 O O . ASP A 1 147 ? 19.996 22.368 40.711 1.00 50.00 550 ASP A O 1
ATOM 710 N N . LEU A 1 148 ? 18.150 21.384 39.894 1.00 45.65 551 LEU A N 1
ATOM 711 C CA . LEU A 1 148 ? 17.323 22.569 40.089 1.00 43.80 551 LEU A CA 1
ATOM 712 C C . LEU A 1 148 ? 17.202 22.901 41.574 1.00 45.68 551 LEU A C 1
ATOM 713 O O . LEU A 1 148 ? 17.250 24.067 41.965 1.00 49.72 551 LEU A O 1
ATOM 718 N N . LEU A 1 149 ? 17.068 21.868 42.398 1.00 38.65 552 LEU A N 1
ATOM 719 C CA . LEU A 1 149 ? 16.898 22.053 43.835 1.00 46.36 552 LEU A CA 1
ATOM 720 C C . LEU A 1 149 ? 18.177 22.541 44.514 1.00 48.20 552 LEU A C 1
ATOM 721 O O . LEU A 1 149 ? 18.131 23.400 45.394 1.00 49.82 552 LEU A O 1
ATOM 726 N N . SER A 1 150 ? 19.318 21.997 44.106 1.00 47.94 553 SER A N 1
ATOM 727 C CA . SER A 1 150 ? 20.588 22.389 44.709 1.00 52.57 553 SER A CA 1
ATOM 728 C C . SER A 1 150 ? 21.026 23.779 44.248 1.00 51.61 553 SER A C 1
ATOM 729 O O . SER A 1 150 ? 21.588 24.548 45.027 1.00 55.11 553 SER A O 1
ATOM 732 N N . GLU A 1 151 ? 20.755 24.103 42.988 1.00 50.16 554 GLU A N 1
ATOM 733 C CA . GLU A 1 151 ? 21.217 25.363 42.411 1.00 56.56 554 GLU A CA 1
ATOM 734 C C . GLU A 1 151 ? 20.355 26.550 42.844 1.00 62.82 554 GLU A C 1
ATOM 735 O O . GLU A 1 151 ? 20.876 27.626 43.141 1.00 63.44 554 GLU A O 1
ATOM 741 N N . PHE A 1 152 ? 19.040 26.351 42.886 1.00 57.89 555 PHE A N 1
ATOM 742 C CA . PHE A 1 152 ? 18.120 27.414 43.285 1.00 58.93 555 PHE A CA 1
ATOM 743 C C . PHE A 1 152 ? 17.271 26.998 44.483 1.00 55.08 555 PHE A C 1
ATOM 744 O O . PHE A 1 152 ? 16.092 26.679 44.330 1.00 53.05 555 PHE A O 1
ATOM 752 N N . PRO A 1 153 ? 17.866 27.009 45.686 1.00 55.35 556 PRO A N 1
ATOM 753 C CA . PRO A 1 153 ? 17.157 26.556 46.887 1.00 52.52 556 PRO A CA 1
ATOM 754 C C . PRO A 1 153 ? 16.068 27.528 47.335 1.00 53.31 556 PRO A C 1
ATOM 755 O O . PRO A 1 153 ? 15.156 27.132 48.060 1.00 52.06 556 PRO A O 1
ATOM 759 N N . ASP A 1 154 ? 16.162 28.780 46.902 1.00 51.38 557 ASP A N 1
ATOM 760 C CA . ASP A 1 154 ? 15.188 29.791 47.296 1.00 53.22 557 ASP A CA 1
ATOM 761 C C . ASP A 1 154 ? 13.898 29.692 46.493 1.00 57.22 557 ASP A C 1
ATOM 762 O O . ASP A 1 154 ? 12.854 30.179 46.927 1.00 59.59 557 ASP A O 1
ATOM 767 N N . LYS A 1 155 ? 13.962 29.061 45.325 1.00 54.55 558 LYS A N 1
ATOM 768 C CA . LYS A 1 155 ? 12.807 29.039 44.436 1.00 59.90 558 LYS A CA 1
ATOM 769 C C . LYS A 1 155 ? 12.290 27.632 44.137 1.00 57.94 558 LYS A C 1
ATOM 770 O O . LYS A 1 155 ? 11.199 27.473 43.589 1.00 51.61 558 LYS A O 1
ATOM 776 N N . PHE A 1 156 ? 13.061 26.616 44.510 1.00 57.65 559 PHE A N 1
ATOM 777 C CA . PHE A 1 156 ? 12.634 25.234 44.312 1.00 53.02 559 PHE A CA 1
ATOM 778 C C . PHE A 1 156 ? 12.624 24.448 45.620 1.00 56.53 559 PHE A C 1
ATOM 779 O O . PHE A 1 156 ? 13.535 24.569 46.442 1.00 52.58 559 PHE A O 1
ATOM 787 N N . GLY A 1 157 ? 11.580 23.647 45.805 1.00 54.32 560 GLY A N 1
ATOM 788 C CA . GLY A 1 157 ? 11.457 22.799 46.976 1.00 45.58 560 GLY A CA 1
ATOM 789 C C . GLY A 1 157 ? 10.885 21.450 46.593 1.00 46.45 560 GLY A C 1
ATOM 790 O O . GLY A 1 157 ? 10.525 21.227 45.437 1.00 47.58 560 GLY A O 1
ATOM 791 N N . SER A 1 158 ? 10.802 20.545 47.560 1.00 44.78 561 SER A N 1
ATOM 792 C CA . SER A 1 158 ? 10.241 19.221 47.314 1.00 53.74 561 SER A CA 1
ATOM 793 C C . SER A 1 158 ? 9.256 18.863 48.417 1.00 37.65 561 SER A C 1
ATOM 794 O O . SER A 1 158 ? 9.263 19.481 49.477 1.00 47.00 561 SER A O 1
ATOM 797 N N . CYS A 1 159 ? 8.408 17.870 48.170 1.00 43.60 562 CYS A N 1
ATOM 798 C CA . CYS A 1 159 ? 7.457 17.433 49.187 1.00 49.98 562 CYS A CA 1
ATOM 799 C C . CYS A 1 159 ? 7.667 15.962 49.524 1.00 52.89 562 CYS A C 1
ATOM 800 O O . CYS A 1 159 ? 8.404 15.255 48.839 1.00 58.97 562 CYS A O 1
ATOM 803 N N . VAL A 1 160 ? 7.007 15.511 50.585 1.00 49.93 563 VAL A N 1
ATOM 804 C CA . VAL A 1 160 ? 7.161 14.148 51.072 1.00 53.00 563 VAL A CA 1
ATOM 805 C C . VAL A 1 160 ? 5.903 13.324 50.795 1.00 54.06 563 VAL A C 1
ATOM 806 O O . VAL A 1 160 ? 4.788 13.784 51.041 1.00 52.30 563 VAL A O 1
ATOM 810 N N . PRO A 1 161 ? 6.077 12.103 50.268 1.00 53.45 564 PRO A N 1
ATOM 811 C CA . PRO A 1 161 ? 4.927 11.227 50.026 1.00 46.29 564 PRO A CA 1
ATOM 812 C C . PRO A 1 161 ? 4.398 10.582 51.306 1.00 51.06 564 PRO A C 1
ATOM 813 O O . PRO A 1 161 ? 5.135 10.446 52.285 1.00 48.01 564 PRO A O 1
ATOM 817 N N . HIS A 1 162 ? 3.124 10.199 51.287 1.00 47.14 565 HIS A N 1
ATOM 818 C CA . HIS A 1 162 ? 2.498 9.500 52.404 1.00 45.09 565 HIS A CA 1
ATOM 819 C C . HIS A 1 162 ? 2.614 7.991 52.240 1.00 48.78 565 HIS A C 1
ATOM 820 O O . HIS A 1 162 ? 2.638 7.485 51.116 1.00 48.77 565 HIS A O 1
ATOM 827 N N . THR A 1 163 ? 2.667 7.271 53.357 1.00 47.15 566 THR A N 1
ATOM 828 C CA . THR A 1 163 ? 2.610 5.814 53.312 1.00 50.51 566 THR A CA 1
ATOM 829 C C . THR A 1 163 ? 1.895 5.220 54.526 1.00 52.97 566 THR A C 1
ATOM 830 O O . THR A 1 163 ? 1.876 5.816 55.605 1.00 49.81 566 THR A O 1
ATOM 834 N N . THR A 1 164 ? 1.306 4.041 54.338 1.00 56.00 567 THR A N 1
ATOM 835 C CA . THR A 1 164 ? 0.628 3.331 55.421 1.00 52.83 567 THR A CA 1
ATOM 836 C C . THR A 1 164 ? 1.521 2.245 56.006 1.00 59.64 567 THR A C 1
ATOM 837 O O . THR A 1 164 ? 1.133 1.555 56.949 1.00 57.69 567 THR A O 1
ATOM 841 N N . ARG A 1 165 ? 2.709 2.087 55.429 1.00 55.52 568 ARG A N 1
ATOM 842 C CA . ARG A 1 165 ? 3.698 1.153 55.953 1.00 53.84 568 ARG A CA 1
ATOM 843 C C . ARG A 1 165 ? 4.202 1.635 57.306 1.00 51.87 568 ARG A C 1
ATOM 844 O O . ARG A 1 165 ? 4.509 2.816 57.467 1.00 51.10 568 ARG A O 1
ATOM 852 N N . PRO A 1 166 ? 4.273 0.722 58.289 1.00 58.30 569 PRO A N 1
ATOM 853 C CA . PRO A 1 166 ? 4.830 1.023 59.613 1.00 51.86 569 PRO A CA 1
ATOM 854 C C . PRO A 1 166 ? 6.231 1.623 59.526 1.00 54.97 569 PRO A C 1
ATOM 855 O O . PRO A 1 166 ? 7.100 1.076 58.847 1.00 55.13 569 PRO A O 1
ATOM 859 N N . LYS A 1 167 ? 6.431 2.746 60.205 1.00 53.65 570 LYS A N 1
ATOM 860 C CA . LYS A 1 167 ? 7.704 3.457 60.190 1.00 50.77 570 LYS A CA 1
ATOM 861 C C . LYS A 1 167 ? 8.837 2.634 60.797 1.00 59.07 570 LYS A C 1
ATOM 862 O O . LYS A 1 167 ? 8.764 2.220 61.954 1.00 65.95 570 LYS A O 1
ATOM 868 N N . ARG A 1 168 ? 9.883 2.399 60.011 1.00 60.81 571 ARG A N 1
ATOM 869 C CA . ARG A 1 168 ? 11.075 1.728 60.516 1.00 57.52 571 ARG A CA 1
ATOM 870 C C . ARG A 1 168 ? 11.833 2.668 61.448 1.00 58.72 571 ARG A C 1
ATOM 871 O O . ARG A 1 168 ? 11.724 3.889 61.329 1.00 58.34 571 ARG A O 1
ATOM 879 N N . GLU A 1 169 ? 12.595 2.096 62.375 1.00 63.00 572 GLU A N 1
ATOM 880 C CA . GLU A 1 169 ? 13.185 2.866 63.466 1.00 64.88 572 GLU A CA 1
ATOM 881 C C . GLU A 1 169 ? 14.112 3.983 62.988 1.00 65.50 572 GLU A C 1
ATOM 882 O O . GLU A 1 169 ? 14.095 5.084 63.540 1.00 64.69 572 GLU A O 1
ATOM 888 N N . TYR A 1 170 ? 14.913 3.708 61.962 1.00 59.74 573 TYR A N 1
ATOM 889 C CA . TYR A 1 170 ? 15.860 4.706 61.471 1.00 57.73 573 TYR A CA 1
ATOM 890 C C . TYR A 1 170 ? 15.139 5.826 60.719 1.00 55.56 573 TYR A C 1
ATOM 891 O O . TYR A 1 170 ? 15.600 6.968 60.706 1.00 55.96 573 TYR A O 1
ATOM 900 N N . GLU A 1 171 ? 14.010 5.495 60.097 1.00 62.25 574 GLU A N 1
ATOM 901 C CA . GLU A 1 171 ? 13.194 6.491 59.402 1.00 61.22 574 GLU A CA 1
ATOM 902 C C . GLU A 1 171 ? 12.672 7.543 60.371 1.00 62.71 574 GLU A C 1
ATOM 903 O O . GLU A 1 171 ? 12.517 7.276 61.560 1.00 63.05 574 GLU A O 1
ATOM 909 N N . ILE A 1 172 ? 12.408 8.742 59.862 1.00 61.14 575 ILE A N 1
ATOM 910 C CA . ILE A 1 172 ? 11.770 9.775 60.667 1.00 67.19 575 ILE A CA 1
ATOM 911 C C . ILE A 1 172 ? 10.545 10.335 59.946 1.00 62.94 575 ILE A C 1
ATOM 912 O O . ILE A 1 172 ? 10.555 10.535 58.730 1.00 60.82 575 ILE A O 1
ATOM 917 N N . ASP A 1 173 ? 9.483 10.567 60.710 1.00 60.26 576 ASP A N 1
ATOM 918 C CA . ASP A 1 173 ? 8.215 11.032 60.160 1.00 56.74 576 ASP A CA 1
ATOM 919 C C . ASP A 1 173 ? 8.318 12.480 59.685 1.00 58.47 576 ASP A C 1
ATOM 920 O O . ASP A 1 173 ? 8.816 13.345 60.406 1.00 54.51 576 ASP A O 1
ATOM 925 N N . GLY A 1 174 ? 7.855 12.735 58.465 1.00 55.22 577 GLY A N 1
ATOM 926 C CA . GLY A 1 174 ? 7.874 14.078 57.914 1.00 51.49 577 GLY A CA 1
ATOM 927 C C . GLY A 1 174 ? 9.060 14.367 57.011 1.00 54.51 577 GLY A C 1
ATOM 928 O O . GLY A 1 174 ? 9.121 15.422 56.381 1.00 57.17 577 GLY A O 1
ATOM 929 N N . ARG A 1 175 ? 10.007 13.436 56.947 1.00 54.34 578 ARG A N 1
ATOM 930 C CA . ARG A 1 175 ? 11.171 13.600 56.080 1.00 60.13 578 ARG A CA 1
ATOM 931 C C . ARG A 1 175 ? 11.288 12.439 55.096 1.00 54.48 578 ARG A C 1
ATOM 932 O O . ARG A 1 175 ? 11.356 12.647 53.887 1.00 60.22 578 ARG A O 1
ATOM 940 N N . ASP A 1 176 ? 11.320 11.218 55.620 1.00 55.39 579 ASP A N 1
ATOM 941 C CA . ASP A 1 176 ? 11.296 10.030 54.776 1.00 52.34 579 ASP A CA 1
ATOM 942 C C . ASP A 1 176 ? 9.914 9.868 54.163 1.00 62.50 579 ASP A C 1
ATOM 943 O O . ASP A 1 176 ? 9.758 9.834 52.942 1.00 56.64 579 ASP A O 1
ATOM 948 N N . TYR A 1 177 ? 8.916 9.767 55.034 1.00 50.53 580 TYR A N 1
ATOM 949 C CA . TYR A 1 177 ? 7.526 9.699 54.624 1.00 53.93 580 TYR A CA 1
ATOM 950 C C . TYR A 1 177 ? 6.654 10.421 55.638 1.00 55.94 580 TYR A C 1
ATOM 951 O O . TYR A 1 177 ? 7.077 10.675 56.768 1.00 55.88 580 TYR A O 1
ATOM 960 N N . HIS A 1 178 ? 5.441 10.763 55.223 1.00 48.84 581 HIS A N 1
ATOM 961 C CA . HIS A 1 178 ? 4.393 11.104 56.170 1.00 47.68 581 HIS A CA 1
ATOM 962 C C . HIS A 1 178 ? 3.720 9.799 56.558 1.00 45.49 581 HIS A C 1
ATOM 963 O O . HIS A 1 178 ? 2.896 9.276 55.810 1.00 49.08 581 HIS A O 1
ATOM 970 N N . PHE A 1 179 ? 4.089 9.257 57.713 1.00 45.12 582 PHE A N 1
ATOM 971 C CA . PHE A 1 179 ? 3.603 7.941 58.116 1.00 48.04 582 PHE A CA 1
ATOM 972 C C . PHE A 1 179 ? 2.188 8.011 58.687 1.00 50.94 582 PHE A C 1
ATOM 973 O O . PHE A 1 179 ? 1.938 8.687 59.685 1.00 43.01 582 PHE A O 1
ATOM 981 N N . VAL A 1 180 ? 1.267 7.307 58.037 1.00 47.74 583 VAL A N 1
ATOM 982 C CA . VAL A 1 180 ? -0.130 7.292 58.448 1.00 55.60 583 VAL A CA 1
ATOM 983 C C . VAL A 1 180 ? -0.473 6.001 59.186 1.00 57.34 583 VAL A C 1
ATOM 984 O O . VAL A 1 180 ? -0.427 4.912 58.611 1.00 49.16 583 VAL A O 1
ATOM 988 N N . SER A 1 181 ? -0.821 6.134 60.463 1.00 58.23 584 SER A N 1
ATOM 989 C CA . SER A 1 181 ? -1.095 4.982 61.318 1.00 60.86 584 SER A CA 1
ATOM 990 C C . SER A 1 181 ? -2.352 4.222 60.900 1.00 61.69 584 SER A C 1
ATOM 991 O O . SER A 1 181 ? -2.459 3.016 61.123 1.00 61.92 584 SER A O 1
ATOM 994 N N . SER A 1 182 ? -3.300 4.927 60.293 1.00 56.83 585 SER A N 1
ATOM 995 C CA . SER A 1 182 ? -4.543 4.302 59.859 1.00 60.00 585 SER A CA 1
ATOM 996 C C . SER A 1 182 ? -4.588 4.138 58.348 1.00 60.64 585 SER A C 1
ATOM 997 O O . SER A 1 182 ? -4.754 5.115 57.619 1.00 64.06 585 SER A O 1
ATOM 1000 N N . ARG A 1 183 ? -4.446 2.902 57.878 1.00 56.71 586 ARG A N 1
ATOM 1001 C CA . ARG A 1 183 ? -4.506 2.634 56.449 1.00 58.58 586 ARG A CA 1
ATOM 1002 C C . ARG A 1 183 ? -5.849 3.067 55.879 1.00 68.31 586 ARG A C 1
ATOM 1003 O O . ARG A 1 183 ? -5.899 3.803 54.894 1.00 62.80 586 ARG A O 1
ATOM 1011 N N . GLU A 1 184 ? -6.925 2.622 56.526 1.00 68.77 587 GLU A N 1
ATOM 1012 C CA . GLU A 1 184 ? -8.292 2.896 56.085 1.00 66.94 587 GLU A CA 1
ATOM 1013 C C . GLU A 1 184 ? -8.534 4.379 55.816 1.00 64.79 587 GLU A C 1
ATOM 1014 O O . GLU A 1 184 ? -9.263 4.742 54.892 1.00 62.00 587 GLU A O 1
ATOM 1016 N N . LYS A 1 185 ? -7.910 5.230 56.623 1.00 55.19 588 LYS A N 1
ATOM 1017 C CA . LYS A 1 185 ? -8.027 6.672 56.452 1.00 59.92 588 LYS A CA 1
ATOM 1018 C C . LYS A 1 185 ? -7.422 7.129 55.121 1.00 63.99 588 LYS A C 1
ATOM 1019 O O . LYS A 1 185 ? -7.990 7.992 54.444 1.00 63.81 588 LYS A O 1
ATOM 1025 N N . MET A 1 186 ? -6.283 6.551 54.743 1.00 56.56 589 MET A N 1
ATOM 1026 C CA . MET A 1 186 ? -5.640 6.926 53.486 1.00 59.96 589 MET A CA 1
ATOM 1027 C C . MET A 1 186 ? -6.451 6.457 52.282 1.00 51.84 589 MET A C 1
ATOM 1028 O O . MET A 1 186 ? -6.573 7.176 51.291 1.00 56.16 589 MET A O 1
ATOM 1033 N N . GLU A 1 187 ? -7.007 5.253 52.369 1.00 57.66 590 GLU A N 1
ATOM 1034 C CA . GLU A 1 187 ? -7.812 4.713 51.277 1.00 63.62 590 GLU A CA 1
ATOM 1035 C C . GLU A 1 187 ? -9.034 5.583 50.995 1.00 55.37 590 GLU A C 1
ATOM 1036 O O . GLU A 1 187 ? -9.503 5.654 49.859 1.00 53.13 590 GLU A O 1
ATOM 1042 N N . LYS A 1 188 ? -9.537 6.252 52.028 1.00 55.22 591 LYS A N 1
ATOM 1043 C CA . LYS A 1 188 ? -10.712 7.109 51.879 1.00 64.61 591 LYS A CA 1
ATOM 1044 C C . LYS A 1 188 ? -10.308 8.464 51.3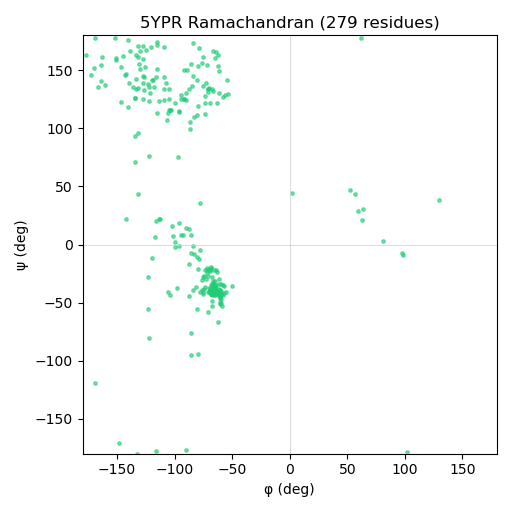16 1.00 57.58 591 LYS A C 1
ATOM 1045 O O . LYS A 1 188 ? -11.036 9.061 50.521 1.00 49.74 591 LYS A O 1
ATOM 1051 N N . ASP A 1 189 ? -9.138 8.942 51.728 1.00 58.97 592 ASP A N 1
ATOM 1052 C CA . ASP A 1 189 ? -8.588 10.179 51.190 1.00 57.24 592 ASP A CA 1
ATOM 1053 C C . ASP A 1 189 ? -8.299 10.012 49.703 1.00 47.14 592 ASP A C 1
ATOM 1054 O O . ASP A 1 189 ? -8.515 10.929 48.911 1.00 47.18 592 ASP A O 1
ATOM 1059 N N . ILE A 1 190 ? -7.826 8.827 49.330 1.00 49.23 593 ILE A N 1
ATOM 1060 C CA . ILE A 1 190 ? -7.610 8.493 47.928 1.00 46.79 593 ILE A CA 1
ATOM 1061 C C . ILE A 1 190 ? -8.933 8.551 47.163 1.00 51.30 593 ILE A C 1
ATOM 1062 O O . ILE A 1 190 ? -9.003 9.104 46.062 1.00 47.43 593 ILE A O 1
ATOM 1067 N N . GLN A 1 191 ? -9.987 8.003 47.763 1.00 53.66 594 GLN A N 1
ATOM 1068 C CA . GLN A 1 191 ? -11.314 8.027 47.152 1.00 51.33 594 GLN A CA 1
ATOM 1069 C C . GLN A 1 191 ? -11.900 9.437 47.126 1.00 42.72 594 GLN A C 1
ATOM 1070 O O . GLN A 1 191 ? -12.766 9.738 46.310 1.00 50.89 594 GLN A O 1
ATOM 1076 N N . ALA A 1 192 ? -11.415 10.299 48.015 1.00 44.06 595 ALA A N 1
ATOM 1077 C CA . ALA A 1 192 ? -11.859 11.688 48.067 1.00 41.16 595 ALA A CA 1
ATOM 1078 C C . ALA A 1 192 ? -11.011 12.616 47.187 1.00 41.77 595 ALA A C 1
ATOM 1079 O O . ALA A 1 192 ? -11.087 13.836 47.323 1.00 45.45 595 ALA A O 1
ATOM 1081 N N . HIS A 1 193 ? -10.208 12.029 46.300 1.00 43.91 596 HIS A N 1
ATOM 1082 C CA . HIS A 1 193 ? -9.366 12.773 45.353 1.00 54.91 596 HIS A CA 1
ATOM 1083 C C . HIS A 1 193 ? -8.288 13.633 46.028 1.00 46.52 596 HIS A C 1
ATOM 1084 O O . HIS A 1 193 ? -7.892 14.674 45.501 1.00 42.82 596 HIS A O 1
ATOM 1091 N N . LYS A 1 194 ? -7.805 13.190 47.183 1.00 39.87 597 LYS A N 1
ATOM 1092 C CA . LYS A 1 194 ? -6.800 13.948 47.918 1.00 44.85 597 LYS A CA 1
ATOM 1093 C C . LYS A 1 194 ? -5.372 13.637 47.459 1.00 47.37 597 LYS A C 1
ATOM 1094 O O . LYS A 1 194 ? -4.423 14.292 47.893 1.00 37.98 597 LYS A O 1
ATOM 1100 N N . PHE A 1 195 ? -5.225 12.644 46.586 1.00 39.82 598 PHE A N 1
ATOM 1101 C CA . PHE A 1 195 ? -3.905 12.224 46.121 1.00 41.19 598 PHE A CA 1
ATOM 1102 C C . PHE A 1 195 ? -3.754 12.325 44.607 1.00 42.78 598 PHE A C 1
ATOM 1103 O O . PHE A 1 195 ? -4.592 11.835 43.854 1.00 41.12 598 PHE A O 1
ATOM 1111 N N . ILE A 1 196 ? -2.671 12.956 44.165 1.00 39.28 599 ILE A N 1
ATOM 1112 C CA . ILE A 1 196 ? -2.407 13.092 42.738 1.00 41.25 599 ILE A CA 1
ATOM 1113 C C . ILE A 1 196 ? -1.728 11.841 42.196 1.00 40.92 599 ILE A C 1
ATOM 1114 O O . ILE A 1 196 ? -1.562 11.682 40.988 1.00 38.40 599 ILE A O 1
ATOM 1119 N N . GLU A 1 197 ? -1.346 10.950 43.102 1.00 39.43 600 GLU A N 1
ATOM 1120 C CA . GLU A 1 197 ? -0.663 9.720 42.733 1.00 43.39 600 GLU A CA 1
ATOM 1121 C C . GLU A 1 197 ? -0.658 8.780 43.922 1.00 46.58 600 GLU A C 1
ATOM 1122 O O . GLU A 1 197 ? -0.383 9.201 45.045 1.00 44.91 600 GLU A O 1
ATOM 1128 N N . ALA A 1 198 ? -0.965 7.512 43.681 1.00 48.49 601 ALA A N 1
ATOM 1129 C CA . ALA A 1 198 ? -1.057 6.554 44.773 1.00 52.62 601 ALA A CA 1
ATOM 1130 C C . ALA A 1 198 ? -0.933 5.121 44.277 1.00 59.90 601 ALA A C 1
ATOM 1131 O O . ALA A 1 198 ? -1.515 4.757 43.260 1.00 66.99 601 ALA A O 1
ATOM 1133 N N . GLY A 1 199 ? -0.173 4.310 45.005 1.00 64.43 602 GLY A N 1
ATOM 1134 C CA . GLY A 1 199 ? 0.051 2.931 44.616 1.00 71.13 602 GLY A CA 1
ATOM 1135 C C . GLY A 1 199 ? 0.238 1.981 45.781 1.00 66.96 602 GLY A C 1
ATOM 1136 O O . GLY A 1 199 ? 0.045 2.345 46.936 1.00 63.82 602 GLY A O 1
ATOM 1137 N N . GLN A 1 200 ? 0.631 0.753 45.472 1.00 73.53 603 GLN A N 1
ATOM 1138 C CA . GLN A 1 200 ? 0.726 -0.294 46.478 1.00 74.84 603 GLN A CA 1
ATOM 1139 C C . GLN A 1 200 ? 2.052 -1.038 46.324 1.00 75.10 603 GLN A C 1
ATOM 1140 O O . GLN A 1 200 ? 2.441 -1.374 45.208 1.00 78.86 603 GLN A O 1
ATOM 1146 N N . TYR A 1 201 ? 2.751 -1.270 47.434 1.00 69.21 604 TYR A N 1
ATOM 1147 C CA . TYR A 1 201 ? 3.992 -2.046 47.426 1.00 71.96 604 TYR A CA 1
ATOM 1148 C C . TYR A 1 201 ? 4.137 -2.827 48.727 1.00 74.88 604 TYR A C 1
ATOM 1149 O O . TYR A 1 201 ? 4.142 -2.237 49.809 1.00 73.97 604 TYR A O 1
ATOM 1158 N N . ASN A 1 202 ? 4.265 -4.147 48.606 1.00 76.05 605 ASN A N 1
ATOM 1159 C CA . ASN A 1 202 ? 4.259 -5.055 49.754 1.00 76.76 605 ASN A CA 1
ATOM 1160 C C . ASN A 1 202 ? 3.035 -4.831 50.634 1.00 75.85 605 ASN A C 1
ATOM 1161 O O . ASN A 1 202 ? 3.145 -4.733 51.857 1.00 77.51 605 ASN A O 1
ATOM 1166 N N . SER A 1 203 ? 1.873 -4.745 49.990 1.00 77.41 606 SER A N 1
ATOM 1167 C CA . SER A 1 203 ? 0.587 -4.572 50.668 1.00 79.64 606 SER A CA 1
ATOM 1168 C C . SER A 1 203 ? 0.522 -3.301 51.516 1.00 79.89 606 SER A C 1
ATOM 1169 O O . SER A 1 203 ? -0.194 -3.251 52.516 1.00 81.31 606 SER A O 1
ATOM 1172 N N . HIS A 1 204 ? 1.266 -2.275 51.113 1.00 79.28 607 HIS A N 1
ATOM 1173 C CA . HIS A 1 204 ? 1.216 -0.985 51.792 1.00 70.91 607 HIS A CA 1
ATOM 1174 C C . HIS A 1 204 ? 0.939 0.137 50.797 1.00 71.20 607 HIS A C 1
ATOM 1175 O O . HIS A 1 204 ? 1.411 0.101 49.661 1.00 73.78 607 HIS A O 1
ATOM 1182 N N . LEU A 1 205 ? 0.173 1.132 51.230 1.00 59.25 608 LEU A N 1
ATOM 1183 C CA . LEU A 1 205 ? -0.183 2.249 50.365 1.00 60.52 608 LEU A CA 1
ATOM 1184 C C . LEU A 1 205 ? 0.893 3.325 50.357 1.00 53.73 608 LEU A C 1
ATOM 1185 O O . LEU A 1 205 ? 1.436 3.678 51.399 1.00 55.74 608 LEU A O 1
ATOM 1190 N N . TYR A 1 206 ? 1.193 3.837 49.170 1.00 52.91 609 TYR A N 1
ATOM 1191 C CA . TYR A 1 206 ? 2.098 4.969 49.015 1.00 53.90 609 TYR A CA 1
ATOM 1192 C C . TYR A 1 206 ? 1.404 6.033 48.182 1.00 49.97 609 TYR A C 1
ATOM 1193 O O . TYR A 1 206 ? 0.649 5.702 47.272 1.00 54.81 609 TYR A O 1
ATOM 1202 N N . GLY A 1 207 ? 1.648 7.304 48.482 1.00 43.88 610 GLY A N 1
ATOM 1203 C CA . GLY A 1 207 ? 1.019 8.360 47.712 1.00 41.79 610 GLY A CA 1
ATOM 1204 C C . GLY A 1 207 ? 1.518 9.772 47.944 1.00 43.10 610 GLY A C 1
ATOM 1205 O O . GLY A 1 207 ? 1.990 10.114 49.028 1.00 45.70 610 GLY A O 1
ATOM 1206 N N . THR A 1 208 ? 1.406 10.597 46.908 1.00 37.68 611 THR A N 1
ATOM 1207 C CA . THR A 1 208 ? 1.720 12.016 47.013 1.00 39.98 611 THR A CA 1
ATOM 1208 C C . THR A 1 208 ? 0.436 12.841 47.030 1.00 44.25 611 THR A C 1
ATOM 1209 O O . THR A 1 208 ? -0.286 12.896 46.034 1.00 42.96 611 THR A O 1
ATOM 1213 N N . SER A 1 209 ? 0.150 13.476 48.163 1.00 47.09 612 SER A N 1
ATOM 1214 C CA . SER A 1 209 ? -1.109 14.198 48.334 1.00 47.89 612 SER A CA 1
ATOM 1215 C C . SER A 1 209 ? -1.067 15.568 47.665 1.00 47.33 612 SER A C 1
ATOM 1216 O O . SER A 1 209 ? 0.001 16.158 47.503 1.00 45.48 612 SER A O 1
ATOM 1219 N N . VAL A 1 210 ? -2.237 16.066 47.277 1.00 41.44 613 VAL A N 1
ATOM 1220 C CA . VAL A 1 210 ? -2.340 17.382 46.660 1.00 43.98 613 VAL A CA 1
ATOM 1221 C C . VAL A 1 210 ? -1.973 18.467 47.675 1.00 47.95 613 VAL A C 1
ATOM 1222 O O . VAL A 1 210 ? -1.384 19.490 47.319 1.00 44.58 613 VAL A O 1
ATOM 1226 N N . GLN A 1 211 ? -2.297 18.222 48.943 1.00 43.44 614 GLN A N 1
ATOM 1227 C CA . GLN A 1 211 ? -1.991 19.167 50.012 1.00 48.36 614 GLN A CA 1
ATOM 1228 C C . GLN A 1 211 ? -0.480 19.354 50.198 1.00 48.36 614 GLN A C 1
ATOM 1229 O O . GLN A 1 211 ? -0.016 20.469 50.428 1.00 45.93 614 GLN A O 1
ATOM 1235 N N . SER A 1 212 ? 0.279 18.265 50.099 1.00 41.66 615 SER A N 1
ATOM 1236 C CA . SER A 1 212 ? 1.739 18.335 50.197 1.00 46.21 615 SER A CA 1
ATOM 1237 C C . SER A 1 212 ? 2.322 19.233 49.114 1.00 43.97 615 SER A C 1
ATOM 1238 O O . SER A 1 212 ? 3.225 20.029 49.369 1.00 49.64 615 SER A O 1
ATOM 1241 N N . VAL A 1 213 ? 1.795 19.094 47.903 1.00 42.70 616 VAL A N 1
ATOM 1242 C CA . VAL A 1 213 ? 2.233 19.904 46.778 1.00 38.79 616 VAL A CA 1
ATOM 1243 C C . VAL A 1 213 ? 1.835 21.362 46.973 1.00 45.73 616 VAL A C 1
ATOM 1244 O O . VAL A 1 213 ? 2.657 22.265 46.819 1.00 45.50 616 VAL A O 1
ATOM 1248 N N . ARG A 1 214 ? 0.571 21.578 47.327 1.00 43.81 617 ARG A N 1
ATOM 1249 C CA . ARG A 1 214 ? 0.019 22.921 47.472 1.00 49.52 617 ARG A CA 1
ATOM 1250 C C . ARG A 1 214 ? 0.739 23.728 48.552 1.00 48.28 617 ARG A C 1
ATOM 1251 O O . ARG A 1 214 ? 0.897 24.943 48.424 1.00 52.99 617 ARG A O 1
ATOM 1259 N N . GLU A 1 215 ? 1.180 23.055 49.609 1.00 39.61 618 GLU A N 1
ATOM 1260 C CA . GLU A 1 215 ? 1.874 23.731 50.698 1.00 45.15 618 GLU A CA 1
ATOM 1261 C C . GLU A 1 215 ? 3.187 24.353 50.227 1.00 61.04 618 GLU A C 1
ATOM 1262 O O . GLU A 1 215 ? 3.523 25.471 50.616 1.00 60.75 618 GLU A O 1
ATOM 1268 N N . VAL A 1 216 ? 3.921 23.632 49.386 1.00 49.73 619 VAL A N 1
ATOM 1269 C CA . VAL A 1 216 ? 5.148 24.165 48.805 1.00 54.14 619 VAL A CA 1
ATOM 1270 C C . VAL A 1 216 ? 4.822 25.295 47.834 1.00 53.24 619 VAL A C 1
ATOM 1271 O O . VAL A 1 216 ? 5.482 26.334 47.828 1.00 54.51 619 VAL A O 1
ATOM 1275 N N . ALA A 1 217 ? 3.788 25.087 47.024 1.00 48.95 620 ALA A N 1
ATOM 1276 C CA . ALA A 1 217 ? 3.402 26.046 45.993 1.00 51.64 620 ALA A CA 1
ATOM 1277 C C . ALA A 1 217 ? 2.952 27.385 46.576 1.00 55.42 620 ALA A C 1
ATOM 1278 O O . ALA A 1 217 ? 3.199 28.440 45.991 1.00 53.32 620 ALA A O 1
ATOM 1280 N N . GLU A 1 218 ? 2.296 27.338 47.731 1.00 54.27 621 GLU A N 1
ATOM 1281 C CA . GLU A 1 218 ? 1.760 28.545 48.352 1.00 62.20 621 GLU A CA 1
ATOM 1282 C C . GLU A 1 218 ? 2.807 29.286 49.178 1.00 57.52 621 GLU A C 1
ATOM 1283 O O . GLU A 1 218 ? 2.529 30.341 49.745 1.00 67.77 621 GLU A O 1
ATOM 1289 N N . GLN A 1 219 ? 4.011 28.729 49.242 1.00 60.86 622 GLN A N 1
ATOM 1290 C CA . GLN A 1 219 ? 5.132 29.403 49.885 1.00 57.44 622 GLN A CA 1
ATOM 1291 C C . GLN A 1 219 ? 6.052 30.007 48.829 1.00 58.88 622 GLN A C 1
ATOM 1292 O O . GLN A 1 219 ? 7.205 30.349 49.107 1.00 59.23 622 GLN A O 1
ATOM 1298 N N . GLY A 1 220 ? 5.533 30.115 47.609 1.00 57.05 623 GLY A N 1
ATOM 1299 C CA . GLY A 1 220 ? 6.232 30.785 46.528 1.00 62.64 623 GLY A CA 1
ATOM 1300 C C . GLY A 1 220 ? 7.287 29.956 45.819 1.00 54.79 623 GLY A C 1
ATOM 1301 O O . GLY A 1 220 ? 7.959 30.455 44.918 1.00 56.52 623 GLY A O 1
ATOM 1302 N N . LYS A 1 221 ? 7.432 28.694 46.210 1.00 52.75 624 LYS A N 1
ATOM 1303 C CA . LYS A 1 221 ? 8.458 27.838 45.622 1.00 53.59 624 LYS A CA 1
ATOM 1304 C C . LYS A 1 221 ? 7.882 26.774 44.691 1.00 53.30 624 LYS A C 1
ATOM 1305 O O . LYS A 1 221 ? 6.848 26.168 44.982 1.00 48.34 624 LYS A O 1
ATOM 1311 N N . HIS A 1 222 ? 8.564 26.557 43.568 1.00 50.51 625 HIS A N 1
ATOM 1312 C CA . HIS A 1 222 ? 8.190 25.507 42.628 1.00 40.84 625 HIS A CA 1
ATOM 1313 C C . HIS A 1 222 ? 8.462 24.136 43.233 1.00 50.10 625 HIS A C 1
ATOM 1314 O O . HIS A 1 222 ? 9.597 23.825 43.599 1.00 50.00 625 HIS A O 1
ATOM 1321 N N . CYS A 1 223 ? 7.422 23.317 43.337 1.00 46.97 626 CYS A N 1
ATOM 1322 C CA . CYS A 1 223 ? 7.578 21.981 43.895 1.00 44.56 626 CYS A CA 1
ATOM 1323 C C . CYS A 1 223 ? 8.068 21.010 42.824 1.00 45.07 626 CYS A C 1
ATOM 1324 O O . CYS A 1 223 ? 7.337 20.675 41.891 1.00 44.48 626 CYS A O 1
ATOM 1327 N N . ILE A 1 224 ? 9.319 20.579 42.956 1.00 45.16 627 ILE A N 1
ATOM 1328 C CA . ILE A 1 224 ? 9.893 19.571 42.074 1.00 41.47 627 ILE A CA 1
ATOM 1329 C C . ILE A 1 224 ? 9.313 18.208 42.427 1.00 40.57 627 ILE A C 1
ATOM 1330 O O . ILE A 1 224 ? 9.584 17.670 43.500 1.00 45.90 627 ILE A O 1
ATOM 1335 N N . LEU A 1 225 ? 8.516 17.650 41.523 1.00 38.10 628 LEU A N 1
ATOM 1336 C CA . LEU A 1 225 ? 7.804 16.410 41.810 1.00 41.28 628 LEU A CA 1
ATOM 1337 C C . LEU A 1 225 ? 8.406 15.205 41.109 1.00 40.03 628 LEU A C 1
ATOM 1338 O O . LEU A 1 225 ? 8.711 15.249 39.918 1.00 42.01 628 LEU A O 1
ATOM 1343 N N . ASP A 1 226 ? 8.568 14.125 41.862 1.00 42.20 629 ASP A N 1
ATOM 1344 C CA . ASP A 1 226 ? 8.919 12.836 41.292 1.00 46.88 629 ASP A CA 1
ATOM 1345 C C . ASP A 1 226 ? 7.642 12.014 41.119 1.00 50.88 629 ASP A C 1
ATOM 1346 O O . ASP A 1 226 ? 7.364 11.109 41.905 1.00 46.63 629 ASP A O 1
ATOM 1351 N N . VAL A 1 227 ? 6.856 12.355 40.101 1.00 42.52 630 VAL A N 1
ATOM 1352 C CA . VAL A 1 227 ? 5.603 11.654 39.831 1.00 45.79 630 VAL A CA 1
ATOM 1353 C C . VAL A 1 227 ? 5.488 11.279 38.361 1.00 45.71 630 VAL A C 1
ATOM 1354 O O . VAL A 1 227 ? 6.283 11.718 37.535 1.00 48.44 630 VAL A O 1
ATOM 1358 N N . SER A 1 228 ? 4.485 10.471 38.039 1.00 49.01 631 SER A N 1
ATOM 1359 C CA . SER A 1 228 ? 4.237 10.074 36.661 1.00 43.34 631 SER A CA 1
ATOM 1360 C C . SER A 1 228 ? 3.407 11.129 35.936 1.00 51.10 631 SER A C 1
ATOM 1361 O O . SER A 1 228 ? 2.927 12.084 36.549 1.00 47.16 631 SER A O 1
ATOM 1364 N N . ALA A 1 229 ? 3.235 10.946 34.632 1.00 39.66 632 ALA A N 1
ATOM 1365 C CA . ALA A 1 229 ? 2.513 11.909 33.812 1.00 48.07 632 ALA A CA 1
ATOM 1366 C C . ALA A 1 229 ? 1.022 11.941 34.141 1.00 46.65 632 ALA A C 1
ATOM 1367 O O . ALA A 1 229 ? 0.336 12.916 33.836 1.00 48.00 632 ALA A O 1
ATOM 1369 N N . ASN A 1 230 ? 0.524 10.877 34.762 1.00 44.32 633 ASN A N 1
ATOM 1370 C CA . ASN A 1 230 ? -0.884 10.812 35.142 1.00 48.66 633 ASN A CA 1
ATOM 1371 C C . ASN A 1 230 ? -1.232 11.841 36.213 1.00 47.71 633 ASN A C 1
ATOM 1372 O O . ASN A 1 230 ? -2.392 12.220 36.365 1.00 52.16 633 ASN A O 1
ATOM 1377 N N . ALA A 1 231 ? -0.221 12.293 36.949 1.00 44.66 634 ALA A N 1
ATOM 1378 C CA . ALA A 1 231 ? -0.417 13.287 37.997 1.00 42.85 634 ALA A CA 1
ATOM 1379 C C . ALA A 1 231 ? -0.749 14.659 37.421 1.00 42.24 634 ALA A C 1
ATOM 1380 O O . ALA A 1 231 ? -1.308 15.507 38.113 1.00 44.18 634 ALA A O 1
ATOM 1382 N N . VAL A 1 232 ? -0.399 14.876 36.157 1.00 40.06 635 VAL A N 1
ATOM 1383 C CA . VAL A 1 232 ? -0.640 16.163 35.513 1.00 39.71 635 VAL A CA 1
ATOM 1384 C C . VAL A 1 232 ? -2.133 16.493 35.475 1.00 43.13 635 VAL A C 1
ATOM 1385 O O . VAL A 1 232 ? -2.542 17.578 35.888 1.00 39.02 635 VAL A O 1
ATOM 1389 N N . ARG A 1 233 ? -2.941 15.553 34.990 1.00 40.28 636 ARG A N 1
ATOM 1390 C CA . ARG A 1 233 ? -4.390 15.751 34.914 1.00 50.38 636 ARG A CA 1
ATOM 1391 C C . ARG A 1 233 ? -5.008 15.994 36.287 1.00 42.05 636 ARG A C 1
ATOM 1392 O O . ARG A 1 233 ? -5.837 16.888 36.451 1.00 44.61 636 ARG A O 1
ATOM 1400 N N . ARG A 1 234 ? -4.599 15.196 37.270 1.00 42.24 637 ARG A N 1
ATOM 1401 C CA . ARG A 1 234 ? -5.158 15.290 38.616 1.00 41.67 637 ARG A CA 1
ATOM 1402 C C . ARG A 1 234 ? -4.802 16.615 39.284 1.00 43.47 637 ARG A C 1
ATOM 1403 O O . ARG A 1 234 ? -5.593 17.160 40.052 1.00 45.43 637 ARG A O 1
ATOM 1411 N N . LEU A 1 235 ? -3.613 17.131 38.989 1.00 44.20 638 LEU A N 1
ATOM 1412 C CA . LEU A 1 235 ? -3.205 18.431 39.510 1.00 41.99 638 LEU A CA 1
ATOM 1413 C C . LEU A 1 235 ? -4.018 19.540 38.855 1.00 40.15 638 LEU A C 1
ATOM 1414 O O . LEU A 1 235 ? -4.379 20.523 39.506 1.00 45.58 638 LEU A O 1
ATOM 1419 N N . GLN A 1 236 ? -4.303 19.379 37.567 1.00 49.24 639 GLN A N 1
ATOM 1420 C CA . GLN A 1 236 ? -5.140 20.332 36.851 1.00 45.21 639 GLN A CA 1
ATOM 1421 C C . GLN A 1 236 ? -6.556 20.338 37.424 1.00 43.15 639 GLN A C 1
ATOM 1422 O O . GLN A 1 236 ? -7.140 21.399 37.639 1.00 42.06 639 GLN A O 1
ATOM 1428 N N . ALA A 1 237 ? -7.091 19.148 37.684 1.00 36.30 640 ALA A N 1
ATOM 1429 C CA . ALA A 1 237 ? -8.409 19.012 38.292 1.00 45.37 640 ALA A CA 1
ATOM 1430 C C . ALA A 1 237 ? -8.440 19.609 39.700 1.00 52.24 640 ALA A C 1
ATOM 1431 O O . ALA A 1 237 ? -9.505 19.991 40.195 1.00 45.16 640 ALA A O 1
ATOM 1433 N N . ALA A 1 238 ? -7.274 19.691 40.341 1.00 43.09 641 ALA A N 1
ATOM 1434 C CA . ALA A 1 238 ? -7.179 20.282 41.675 1.00 37.87 641 ALA A CA 1
ATOM 1435 C C . ALA A 1 238 ? -6.838 21.763 41.580 1.00 42.52 641 ALA A C 1
ATOM 1436 O O . ALA A 1 238 ? -6.569 22.412 42.592 1.00 45.45 641 ALA A O 1
ATOM 1438 N N . HIS A 1 239 ? -6.855 22.279 40.352 1.00 41.69 642 HIS A N 1
ATOM 1439 C CA . HIS A 1 239 ? -6.563 23.683 40.061 1.00 47.90 642 HIS A CA 1
ATOM 1440 C C . HIS A 1 239 ? -5.192 24.105 40.580 1.00 51.37 642 HIS A C 1
ATOM 1441 O O . HIS A 1 239 ? -5.022 25.187 41.144 1.00 53.03 642 HIS A O 1
ATOM 1448 N N . LEU A 1 240 ? -4.215 23.234 40.364 1.00 44.96 643 LEU A N 1
ATOM 1449 C CA . LEU A 1 240 ? -2.835 23.487 40.748 1.00 50.36 643 LEU A CA 1
ATOM 1450 C C . LEU A 1 240 ? -1.937 23.082 39.580 1.00 49.63 643 LEU A C 1
ATOM 1451 O O . LEU A 1 240 ? -1.233 22.074 39.651 1.00 48.35 643 LEU A O 1
ATOM 1456 N N . HIS A 1 241 ? -1.973 23.865 38.503 1.00 43.96 644 HIS A N 1
ATOM 1457 C CA . HIS A 1 241 ? -1.404 23.426 37.232 1.00 49.54 644 HIS A CA 1
ATOM 1458 C C . HIS A 1 241 ? 0.122 23.424 37.218 1.00 45.12 644 HIS A C 1
ATOM 1459 O O . HIS A 1 241 ? 0.771 24.445 37.461 1.00 42.98 644 HIS A O 1
ATOM 1466 N N . PRO A 1 242 ? 0.697 22.247 36.944 1.00 45.96 645 PRO A N 1
ATOM 1467 C CA . PRO A 1 242 ? 2.141 22.036 36.959 1.00 41.37 645 PRO A CA 1
ATOM 1468 C C . PRO A 1 242 ? 2.779 22.396 35.633 1.00 41.55 645 PRO A C 1
ATOM 1469 O O . PRO A 1 242 ? 2.113 22.385 34.594 1.00 37.18 645 PRO A O 1
ATOM 1473 N N . ILE A 1 243 ? 4.062 22.728 35.672 1.00 44.24 646 ILE A N 1
ATOM 1474 C CA . ILE A 1 243 ? 4.838 22.830 34.454 1.00 35.97 646 ILE A CA 1
ATOM 1475 C C . ILE A 1 243 ? 5.362 21.437 34.144 1.00 38.31 646 ILE A C 1
ATOM 1476 O O . ILE A 1 243 ? 6.266 20.941 34.816 1.00 44.00 646 ILE A O 1
ATOM 1481 N N . ALA A 1 244 ? 4.767 20.794 33.146 1.00 38.48 647 ALA A N 1
ATOM 1482 C CA . ALA A 1 244 ? 5.185 19.457 32.747 1.00 40.80 647 ALA A CA 1
ATOM 1483 C C . ALA A 1 244 ? 6.154 19.537 31.577 1.00 41.23 647 ALA A C 1
ATOM 1484 O O . ALA A 1 244 ? 5.783 19.957 30.481 1.00 39.42 647 ALA A O 1
ATOM 1486 N N . ILE A 1 245 ? 7.398 19.136 31.818 1.00 41.53 648 ILE A N 1
ATOM 1487 C CA . ILE A 1 245 ? 8.437 19.222 30.799 1.00 35.13 648 ILE A CA 1
ATOM 1488 C C . ILE A 1 245 ? 8.897 17.832 30.379 1.00 36.17 648 ILE A C 1
ATOM 1489 O O . ILE A 1 245 ? 9.315 17.025 31.211 1.00 33.95 648 ILE A O 1
ATOM 1494 N N . PHE A 1 246 ? 8.802 17.549 29.086 1.00 35.90 649 PHE A N 1
ATOM 1495 C CA . PHE A 1 246 ? 9.243 16.264 28.563 1.00 38.64 649 PHE A CA 1
ATOM 1496 C C . PHE A 1 246 ? 10.584 16.389 27.846 1.00 44.12 649 PHE A C 1
ATOM 1497 O O . PHE A 1 246 ? 10.699 17.076 26.830 1.00 39.88 649 PHE A O 1
ATOM 1505 N N . ILE A 1 247 ? 11.598 15.731 28.396 1.00 43.08 650 ILE A N 1
ATOM 1506 C CA . ILE A 1 247 ? 12.902 15.647 27.753 1.00 41.83 650 ILE A CA 1
ATOM 1507 C C . ILE A 1 247 ? 12.854 14.558 26.688 1.00 46.17 650 ILE A C 1
ATOM 1508 O O . ILE A 1 247 ? 12.740 13.376 27.009 1.00 43.83 650 ILE A O 1
ATOM 1513 N N . ARG A 1 248 ? 12.932 14.959 25.423 1.00 47.91 651 ARG A N 1
ATOM 1514 C CA . ARG A 1 248 ? 12.775 14.013 24.321 1.00 50.25 651 ARG A CA 1
ATOM 1515 C C . ARG A 1 248 ? 14.097 13.669 23.649 1.00 51.06 651 ARG A C 1
ATOM 1516 O O . ARG A 1 248 ? 14.742 14.535 23.057 1.00 47.08 651 ARG A O 1
ATOM 1524 N N . PRO A 1 249 ? 14.500 12.392 23.733 1.00 53.65 652 PRO A N 1
ATOM 1525 C CA . PRO A 1 249 ? 15.694 11.919 23.028 1.00 52.94 652 PRO A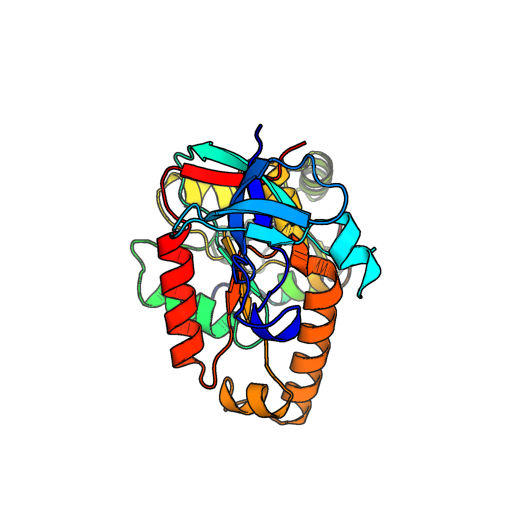 CA 1
ATOM 1526 C C . PRO A 1 249 ? 15.457 11.877 21.524 1.00 56.82 652 PRO A C 1
ATOM 1527 O O . PRO A 1 249 ? 14.409 11.403 21.081 1.00 50.61 652 PRO A O 1
ATOM 1531 N N . ARG A 1 250 ? 16.416 12.380 20.754 1.00 56.26 653 ARG A N 1
ATOM 1532 C CA . ARG A 1 250 ? 16.299 12.410 19.301 1.00 56.83 653 ARG A CA 1
ATOM 1533 C C . ARG A 1 250 ? 16.509 11.022 18.712 1.00 59.19 653 ARG A C 1
ATOM 1534 O O . ARG A 1 250 ? 15.987 10.702 17.644 1.00 62.90 653 ARG A O 1
ATOM 1542 N N . SER A 1 251 ? 17.272 10.201 19.426 1.00 61.44 654 SER A N 1
ATOM 1543 C CA . SER A 1 251 ? 17.579 8.843 18.995 1.00 62.83 654 SER A CA 1
ATOM 1544 C C . SER A 1 251 ? 18.231 8.069 20.130 1.00 62.37 654 SER A C 1
ATOM 1545 O O . SER A 1 251 ? 18.477 8.618 21.204 1.00 62.00 654 SER A O 1
ATOM 1548 N N . LEU A 1 252 ? 18.515 6.794 19.886 1.00 63.47 655 LEU A N 1
ATOM 1549 C CA . LEU A 1 252 ? 19.227 5.978 20.859 1.00 68.29 655 LEU A CA 1
ATOM 1550 C C . LEU A 1 252 ? 20.613 6.561 21.120 1.00 71.39 655 LEU A C 1
ATOM 1551 O O . LEU A 1 252 ? 21.075 6.603 22.261 1.00 68.90 655 LEU A O 1
ATOM 1556 N N . GLU A 1 253 ? 21.265 7.014 20.054 1.00 64.99 656 GLU A N 1
ATOM 1557 C CA . GLU A 1 253 ? 22.589 7.614 20.161 1.00 69.55 656 GLU A CA 1
ATOM 1558 C C . GLU A 1 253 ? 22.543 8.907 20.968 1.00 64.70 656 GLU A C 1
ATOM 1559 O O . GLU A 1 253 ? 23.467 9.213 21.720 1.00 63.95 656 GLU A O 1
ATOM 1565 N N . ASN A 1 254 ? 21.459 9.660 20.812 1.00 63.55 657 ASN A N 1
ATOM 1566 C CA . ASN A 1 254 ? 21.294 10.916 21.532 1.00 62.53 657 ASN A CA 1
ATOM 1567 C C . ASN A 1 254 ? 21.195 10.701 23.040 1.00 58.44 657 ASN A C 1
ATOM 1568 O O . ASN A 1 254 ? 21.619 11.550 23.823 1.00 54.15 657 ASN A O 1
ATOM 1573 N N . VAL A 1 255 ? 20.639 9.561 23.440 1.00 59.87 658 VAL A N 1
ATOM 1574 C CA . VAL A 1 255 ? 20.526 9.217 24.854 1.00 58.68 658 VAL A CA 1
ATOM 1575 C C . VAL A 1 255 ? 21.906 9.131 25.499 1.00 58.45 658 VAL A C 1
ATOM 1576 O O . VAL A 1 255 ? 22.125 9.641 26.599 1.00 51.72 658 VAL A O 1
ATOM 1580 N N . LEU A 1 256 ? 22.839 8.494 24.799 1.00 58.54 659 LEU A N 1
ATOM 1581 C CA . LEU A 1 256 ? 24.203 8.354 25.294 1.00 55.08 659 LEU A CA 1
ATOM 1582 C C . LEU A 1 256 ? 24.930 9.697 25.293 1.00 54.54 659 LEU A C 1
ATOM 1583 O O . LEU A 1 256 ? 25.905 9.884 26.017 1.00 62.97 659 LEU A O 1
ATOM 1588 N N . GLU A 1 257 ? 24.446 10.631 24.480 1.00 54.66 660 GLU A N 1
ATOM 1589 C CA . GLU A 1 257 ? 25.008 11.975 24.432 1.00 55.74 660 GLU A CA 1
ATOM 1590 C C . GLU A 1 257 ? 24.588 12.794 25.652 1.00 58.35 660 GLU A C 1
ATOM 1591 O O . GLU A 1 257 ? 25.399 13.511 26.239 1.00 56.41 660 GLU A O 1
ATOM 1597 N N . ILE A 1 258 ? 23.318 12.682 26.030 1.00 52.73 661 ILE A N 1
ATOM 1598 C CA . ILE A 1 258 ? 22.788 13.456 27.148 1.00 51.69 661 ILE A CA 1
ATOM 1599 C C . ILE A 1 258 ? 23.008 12.737 28.477 1.00 50.04 661 ILE A C 1
ATOM 1600 O O . ILE A 1 258 ? 22.919 13.343 29.545 1.00 51.24 661 ILE A O 1
ATOM 1605 N N . ASN A 1 259 ? 23.300 11.443 28.401 1.00 51.63 662 ASN A N 1
ATOM 1606 C CA . ASN A 1 259 ? 23.658 10.657 29.576 1.00 55.39 662 ASN A CA 1
ATOM 1607 C C . ASN A 1 259 ? 24.875 9.790 29.273 1.00 54.92 662 ASN A C 1
ATOM 1608 O O . ASN A 1 259 ? 24.742 8.676 28.767 1.00 57.01 662 ASN A O 1
ATOM 1613 N N . LYS A 1 260 ? 26.059 10.304 29.590 1.00 57.04 663 LYS A N 1
ATOM 1614 C CA . LYS A 1 260 ? 27.309 9.628 29.251 1.00 56.48 663 LYS A CA 1
ATOM 1615 C C . LYS A 1 260 ? 27.744 8.628 30.318 1.00 62.36 663 LYS A C 1
ATOM 1616 O O . LYS A 1 260 ? 28.883 8.159 30.305 1.00 59.22 663 LYS A O 1
ATOM 1622 N N . ARG A 1 261 ? 26.838 8.301 31.235 1.00 61.95 664 ARG A N 1
ATOM 1623 C CA . ARG A 1 261 ? 27.165 7.420 32.353 1.00 58.16 664 ARG A CA 1
ATOM 1624 C C . ARG A 1 261 ? 26.618 6.008 32.176 1.00 57.88 664 ARG A C 1
ATOM 1625 O O . ARG A 1 261 ? 27.308 5.027 32.453 1.00 59.95 664 ARG A O 1
ATOM 1633 N N . ILE A 1 262 ? 25.376 5.909 31.719 1.00 59.38 665 ILE A N 1
ATOM 1634 C CA . ILE A 1 262 ? 24.708 4.618 31.617 1.00 59.24 665 ILE A CA 1
ATOM 1635 C C . ILE A 1 262 ? 25.212 3.807 30.429 1.00 56.68 665 ILE A C 1
ATOM 1636 O O . ILE A 1 262 ? 25.808 4.347 29.496 1.00 55.40 665 ILE A O 1
ATOM 1641 N N . THR A 1 263 ? 24.966 2.502 30.480 1.00 60.16 666 THR A N 1
ATOM 1642 C CA . THR A 1 263 ? 25.344 1.597 29.403 1.00 61.31 666 THR A CA 1
ATOM 1643 C C . THR A 1 263 ? 24.355 1.692 28.247 1.00 67.59 666 THR A C 1
ATOM 1644 O O . THR A 1 263 ? 23.287 2.293 28.381 1.00 63.03 666 THR A O 1
ATOM 1648 N N . GLU A 1 264 ? 24.713 1.091 27.116 1.00 69.94 667 GLU A N 1
ATOM 1649 C CA . GLU A 1 264 ? 23.845 1.089 25.944 1.00 71.45 667 GLU A CA 1
ATOM 1650 C C . GLU A 1 264 ? 22.567 0.300 26.212 1.00 68.46 667 GLU A C 1
ATOM 1651 O O . GLU A 1 264 ? 21.492 0.663 25.733 1.00 68.67 667 GLU A O 1
ATOM 1657 N N . GLU A 1 265 ? 22.689 -0.772 26.988 1.00 68.52 668 GLU A N 1
ATOM 1658 C CA . GLU A 1 265 ? 21.542 -1.605 27.338 1.00 71.35 668 GLU A CA 1
ATOM 1659 C C . GLU A 1 265 ? 20.505 -0.804 28.119 1.00 66.08 668 GLU A C 1
ATOM 1660 O O . GLU A 1 265 ? 19.301 -0.981 27.935 1.00 67.48 668 GLU A O 1
ATOM 1666 N N . GLN A 1 266 ? 20.985 0.078 28.990 1.00 63.44 669 GLN A N 1
ATOM 1667 C CA . GLN A 1 266 ? 20.114 0.946 29.772 1.00 62.50 669 GLN A CA 1
ATOM 1668 C C . GLN A 1 266 ? 19.578 2.087 28.911 1.00 61.10 669 GLN A C 1
ATOM 1669 O O . GLN A 1 266 ? 18.475 2.582 29.137 1.00 62.63 669 GLN A O 1
ATOM 1675 N N . ALA A 1 267 ? 20.363 2.497 27.921 1.00 61.75 670 ALA A N 1
ATOM 1676 C CA . ALA A 1 267 ? 19.969 3.585 27.033 1.00 63.06 670 ALA A CA 1
ATOM 1677 C C . ALA A 1 267 ? 18.812 3.175 26.128 1.00 63.38 670 ALA A C 1
ATOM 1678 O O . ALA A 1 267 ? 17.917 3.974 25.851 1.00 67.40 670 ALA A O 1
ATOM 1680 N N . ARG A 1 268 ? 18.833 1.927 25.671 1.00 64.45 671 ARG A N 1
ATOM 1681 C CA . ARG A 1 268 ? 17.780 1.415 24.802 1.00 66.28 671 ARG A CA 1
ATOM 1682 C C . ARG A 1 268 ? 16.455 1.318 25.550 1.00 63.32 671 ARG A C 1
ATOM 1683 O O . ARG A 1 268 ? 15.401 1.627 24.998 1.00 63.94 671 ARG A O 1
ATOM 1691 N N . LYS A 1 269 ? 16.517 0.889 26.807 1.00 62.82 672 LYS A N 1
ATOM 1692 C CA . LYS A 1 269 ? 15.325 0.776 27.641 1.00 65.78 672 LYS A CA 1
ATOM 1693 C C . LYS A 1 269 ? 14.747 2.151 27.954 1.00 59.00 672 LYS A C 1
ATOM 1694 O O . LYS A 1 269 ? 13.531 2.341 27.946 1.00 56.19 672 LYS A O 1
ATOM 1700 N N . ALA A 1 270 ? 15.630 3.105 28.228 1.00 55.80 673 ALA A N 1
ATOM 1701 C CA . ALA A 1 270 ? 15.224 4.478 28.492 1.00 56.08 673 ALA A CA 1
ATOM 1702 C C . ALA A 1 270 ? 14.607 5.113 27.252 1.00 57.27 673 ALA A C 1
ATOM 1703 O O . ALA A 1 270 ? 13.664 5.898 27.349 1.00 52.39 673 ALA A O 1
ATOM 1705 N N . PHE A 1 271 ? 15.145 4.769 26.085 1.00 58.78 674 PHE A N 1
ATOM 1706 C CA . PHE A 1 271 ? 14.651 5.317 24.827 1.00 59.25 674 PHE A CA 1
ATOM 1707 C C . PHE A 1 271 ? 13.270 4.767 24.484 1.00 60.24 674 PHE A C 1
ATOM 1708 O O . PHE A 1 271 ? 12.401 5.503 24.017 1.00 58.50 674 PHE A O 1
ATOM 1716 N N . ASP A 1 272 ? 13.077 3.472 24.714 1.00 60.74 675 ASP A N 1
ATOM 1717 C CA . ASP A 1 272 ? 11.792 2.833 24.459 1.00 61.72 675 ASP A CA 1
ATOM 1718 C C . ASP A 1 272 ? 10.717 3.386 25.387 1.00 63.78 675 ASP A C 1
ATOM 1719 O O . ASP A 1 272 ? 9.570 3.573 24.981 1.00 59.90 675 ASP A O 1
ATOM 1724 N N . ARG A 1 273 ? 11.097 3.644 26.635 1.00 62.01 676 ARG A N 1
ATOM 1725 C CA . ARG A 1 273 ? 10.170 4.193 27.618 1.00 59.68 676 ARG A CA 1
ATOM 1726 C C . ARG A 1 273 ? 9.794 5.625 27.254 1.00 61.55 676 ARG A C 1
ATOM 1727 O O . ARG A 1 273 ? 8.659 6.052 27.470 1.00 58.37 676 ARG A O 1
ATOM 1729 N N . ALA A 1 274 ? 10.752 6.358 26.695 1.00 56.62 677 ALA A N 1
ATOM 1730 C CA . ALA A 1 274 ? 10.521 7.739 26.288 1.00 56.84 677 ALA A CA 1
ATOM 1731 C C . ALA A 1 274 ? 9.568 7.819 25.100 1.00 56.63 677 ALA A C 1
ATOM 1732 O O . ALA A 1 274 ? 8.685 8.675 25.063 1.00 58.74 677 ALA A O 1
ATOM 1734 N N . THR A 1 275 ? 9.752 6.929 24.129 1.00 55.52 678 THR A N 1
ATOM 1735 C CA . THR A 1 275 ? 8.894 6.906 22.951 1.00 60.63 678 THR A CA 1
ATOM 1736 C C . THR A 1 275 ? 7.463 6.551 23.341 1.00 61.29 678 THR A C 1
ATOM 1737 O O . THR A 1 275 ? 6.511 7.147 22.840 1.00 62.60 678 THR A O 1
ATOM 1741 N N . LYS A 1 276 ? 7.323 5.588 24.247 1.00 58.97 679 LYS A N 1
ATOM 1742 C CA . LYS A 1 276 ? 6.012 5.167 24.732 1.00 61.88 679 LYS A CA 1
ATOM 1743 C C . LYS A 1 276 ? 5.350 6.266 25.556 1.00 60.49 679 LYS A C 1
ATOM 1744 O O . LYS A 1 276 ? 4.128 6.418 25.539 1.00 65.97 679 LYS A O 1
ATOM 1746 N N . LEU A 1 277 ? 6.166 7.029 26.276 1.00 56.38 680 LEU A N 1
ATOM 1747 C CA . LEU A 1 277 ? 5.664 8.119 27.104 1.00 55.41 680 LEU A CA 1
ATOM 1748 C C . LEU A 1 277 ? 5.098 9.234 26.231 1.00 55.60 680 LEU A C 1
ATOM 1749 O O . LEU A 1 277 ? 4.033 9.779 26.521 1.00 50.47 680 LEU A O 1
ATOM 1754 N N . GLU A 1 278 ? 5.814 9.567 25.161 1.00 57.00 681 GLU A N 1
ATOM 1755 C CA . GLU A 1 278 ? 5.387 10.626 24.253 1.00 59.18 681 GLU A CA 1
ATOM 1756 C C . GLU A 1 278 ? 4.109 10.245 23.511 1.00 61.15 681 GLU A C 1
ATOM 1757 O O . GLU A 1 278 ? 3.291 11.106 23.185 1.00 60.11 681 GLU A O 1
ATOM 1763 N N . GLN A 1 279 ? 3.943 8.952 23.250 1.00 61.91 682 GLN A N 1
ATOM 1764 C CA . GLN A 1 279 ? 2.757 8.454 22.562 1.00 61.86 682 GLN A CA 1
ATOM 1765 C C . GLN A 1 279 ? 1.479 8.763 23.331 1.00 60.65 682 GLN A C 1
ATOM 1766 O O . GLN A 1 279 ? 0.456 9.109 22.742 1.00 63.15 682 GLN A O 1
ATOM 1772 N N . GLU A 1 280 ? 1.546 8.644 24.651 1.00 59.36 683 GLU A N 1
ATOM 1773 C CA . GLU A 1 280 ? 0.345 8.693 25.472 1.00 57.01 683 GLU A CA 1
ATOM 1774 C C . GLU A 1 280 ? 0.069 10.059 26.099 1.00 59.65 683 GLU A C 1
ATOM 1775 O O . GLU A 1 280 ? -1.086 10.475 26.194 1.00 60.84 683 GLU A O 1
ATOM 1781 N N . PHE A 1 281 ? 1.116 10.761 26.524 1.00 53.02 684 PHE A N 1
ATOM 1782 C CA . PHE A 1 281 ? 0.910 11.953 27.343 1.00 53.27 684 PHE A CA 1
ATOM 1783 C C . PHE A 1 281 ? 1.361 13.264 26.709 1.00 50.38 684 PHE A C 1
ATOM 1784 O O . PHE A 1 281 ? 1.561 14.251 27.418 1.00 52.25 684 PHE A O 1
ATOM 1792 N N . THR A 1 282 ? 1.504 13.283 25.387 1.00 52.00 685 THR A N 1
ATOM 1793 C CA . THR A 1 282 ? 1.955 14.481 24.680 1.00 55.70 685 THR A CA 1
ATOM 1794 C C . THR A 1 282 ? 1.073 15.699 24.979 1.00 60.78 685 THR A C 1
ATOM 1795 O O . THR A 1 282 ? 1.579 16.807 25.175 1.00 61.82 685 THR A O 1
ATOM 1799 N N . GLU A 1 283 ? -0.239 15.483 25.037 1.00 56.52 686 GLU A N 1
ATOM 1800 C CA . GLU A 1 283 ? -1.188 16.546 25.365 1.00 60.77 686 GLU A CA 1
ATOM 1801 C C . GLU A 1 283 ? -0.897 17.184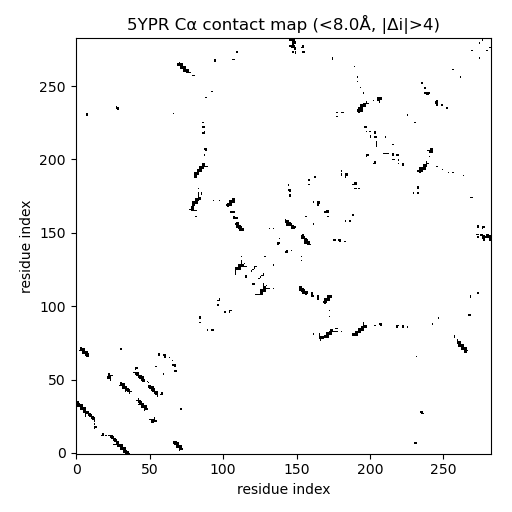 26.720 1.00 60.78 686 GLU A C 1
ATOM 1802 O O . GLU A 1 283 ? -1.101 18.383 26.910 1.00 61.72 686 GLU A O 1
ATOM 1808 N N . CYS A 1 284 ? -0.423 16.373 27.659 1.00 57.21 687 CYS A N 1
ATOM 1809 C CA . CYS A 1 284 ? -0.190 16.830 29.023 1.00 57.48 687 CYS A CA 1
ATOM 1810 C C . CYS A 1 284 ? 1.105 17.628 29.156 1.00 52.42 687 CYS A C 1
ATOM 1811 O O . CYS A 1 284 ? 1.330 18.282 30.175 1.00 47.62 687 CYS A O 1
ATOM 1814 N N . PHE A 1 285 ? 1.951 17.577 28.131 1.00 50.53 688 PHE A N 1
ATOM 1815 C CA . PHE A 1 285 ? 3.246 18.254 28.184 1.00 49.27 688 PHE A CA 1
ATOM 1816 C C . PHE A 1 285 ? 3.094 19.764 28.046 1.00 50.30 688 PHE A C 1
ATOM 1817 O O . PHE A 1 285 ? 2.463 20.250 27.107 1.00 49.95 688 PHE A O 1
ATOM 1825 N N . SER A 1 286 ? 3.674 20.503 28.986 1.00 48.09 689 SER A N 1
ATOM 1826 C CA . SER A 1 286 ? 3.736 21.955 28.882 1.00 46.25 689 SER A CA 1
ATOM 1827 C C . SER A 1 286 ? 4.790 22.345 27.853 1.00 48.06 689 SER A C 1
ATOM 1828 O O . SER A 1 286 ? 4.699 23.396 27.219 1.00 48.57 689 SER A O 1
ATOM 1831 N N . ALA A 1 287 ? 5.794 21.488 27.697 1.00 40.32 690 ALA A N 1
ATOM 1832 C CA . ALA A 1 287 ? 6.877 21.744 26.757 1.00 46.76 690 ALA A CA 1
ATOM 1833 C C . ALA A 1 287 ? 7.675 20.484 26.456 1.00 44.83 690 ALA A C 1
ATOM 1834 O O . ALA A 1 287 ? 7.725 19.550 27.259 1.00 44.05 690 ALA A O 1
ATOM 1836 N N . ILE A 1 288 ? 8.300 20.469 25.285 1.00 48.60 691 ILE A N 1
ATOM 1837 C CA . ILE A 1 288 ? 9.191 19.387 24.901 1.00 47.33 691 ILE A CA 1
ATOM 1838 C C . ILE A 1 288 ? 10.570 19.954 24.598 1.00 47.54 691 ILE A C 1
ATOM 1839 O O . ILE A 1 288 ? 10.712 20.839 23.755 1.00 51.04 691 ILE A O 1
ATOM 1844 N N . VAL A 1 289 ? 11.584 19.454 25.295 1.00 48.17 692 VAL A N 1
ATOM 1845 C CA . VAL A 1 289 ? 12.941 19.945 25.100 1.00 48.73 692 VAL A CA 1
ATOM 1846 C C . VAL A 1 289 ? 13.861 18.859 24.555 1.00 51.24 692 VAL A C 1
ATOM 1847 O O . VAL A 1 289 ? 13.729 17.680 24.895 1.00 50.64 692 VAL A O 1
ATOM 1851 N N . GLU A 1 290 ? 14.785 19.272 23.695 1.00 50.67 693 GLU A N 1
ATOM 1852 C CA . GLU A 1 290 ? 15.791 18.377 23.140 1.00 53.75 693 GLU A CA 1
ATOM 1853 C C . GLU A 1 290 ? 17.174 18.997 23.284 1.00 53.18 693 GLU A C 1
ATOM 1854 O O . GLU A 1 290 ? 17.299 20.189 23.566 1.00 49.04 693 GLU A O 1
ATOM 1860 N N . GLY A 1 291 ? 18.209 18.186 23.084 1.00 55.37 694 GLY A N 1
ATOM 1861 C CA . GLY A 1 291 ? 19.577 18.669 23.158 1.00 55.49 694 GLY A CA 1
ATOM 1862 C C . GLY A 1 291 ? 20.599 17.600 22.819 1.00 53.81 694 GLY A C 1
ATOM 1863 O O . GLY A 1 291 ? 20.288 16.408 22.816 1.00 52.14 694 GLY A O 1
ATOM 1864 N N . ASP A 1 292 ? 21.824 18.027 22.527 1.00 53.32 695 ASP A N 1
ATOM 1865 C CA . ASP A 1 292 ? 22.905 17.088 22.242 1.00 57.65 695 ASP A CA 1
ATOM 1866 C C . ASP A 1 292 ? 23.787 16.904 23.474 1.00 56.76 695 ASP A C 1
ATOM 1867 O O . ASP A 1 292 ? 24.778 16.174 23.442 1.00 54.22 695 ASP A O 1
ATOM 1872 N N . SER A 1 293 ? 23.410 17.573 24.559 1.00 53.28 696 SER A N 1
ATOM 1873 C CA . SER A 1 293 ? 24.069 17.402 25.848 1.00 56.05 696 SER A CA 1
ATOM 1874 C C . SER A 1 293 ? 23.073 17.679 26.965 1.00 49.15 696 SER A C 1
ATOM 1875 O O . SER A 1 293 ? 22.047 18.320 26.739 1.00 52.72 696 SER A O 1
ATOM 1878 N N . PHE A 1 294 ? 23.369 17.195 28.167 1.00 48.36 697 PHE A N 1
ATOM 1879 C CA . PHE A 1 294 ? 22.493 17.452 29.301 1.00 49.19 697 PHE A CA 1
ATOM 1880 C C . PHE A 1 294 ? 22.490 18.933 29.659 1.00 51.91 697 PHE A C 1
ATOM 1881 O O . PHE A 1 294 ? 21.458 19.480 30.053 1.00 47.74 697 PHE A O 1
ATOM 1889 N N . GLU A 1 295 ? 23.649 19.573 29.523 1.00 48.07 698 GLU A N 1
ATOM 1890 C CA . GLU A 1 295 ? 23.787 20.987 29.853 1.00 48.43 698 GLU A CA 1
ATOM 1891 C C . GLU A 1 295 ? 22.856 21.861 29.011 1.00 53.12 698 GLU A C 1
ATOM 1892 O O . GLU A 1 295 ? 22.351 22.876 29.491 1.00 54.34 698 GLU A O 1
ATOM 1898 N N . GLU A 1 296 ? 22.629 21.468 27.760 1.00 47.24 699 GLU A N 1
ATOM 1899 C CA . GLU A 1 296 ? 21.726 22.212 26.889 1.00 51.29 699 GLU A CA 1
ATOM 1900 C C . GLU A 1 296 ? 20.272 21.956 27.271 1.00 48.84 699 GLU A C 1
ATOM 1901 O O . GLU A 1 296 ? 19.445 22.869 27.261 1.00 50.03 699 GLU A O 1
ATOM 1907 N N . ILE A 1 297 ? 19.965 20.703 27.591 1.00 47.19 700 ILE A N 1
ATOM 1908 C CA . ILE A 1 297 ? 18.640 20.333 28.067 1.00 47.62 700 ILE A CA 1
ATOM 1909 C C . ILE A 1 297 ? 18.312 21.087 29.350 1.00 47.89 700 ILE A C 1
ATOM 1910 O O . ILE A 1 297 ? 17.230 21.655 29.492 1.00 52.96 700 ILE A O 1
ATOM 1915 N N . TYR A 1 298 ? 19.266 21.098 30.274 1.00 47.61 701 TYR A N 1
ATOM 1916 C CA . TYR A 1 298 ? 19.122 21.824 31.527 1.00 48.14 701 TYR A CA 1
ATOM 1917 C C . TYR A 1 298 ? 18.917 23.311 31.257 1.00 56.35 701 TYR A C 1
ATOM 1918 O O . TYR A 1 298 ? 18.074 23.957 31.887 1.00 52.21 701 TYR A O 1
ATOM 1927 N N . HIS A 1 299 ? 19.684 23.840 30.306 1.00 52.50 702 HIS A N 1
ATOM 1928 C CA . HIS A 1 299 ? 19.557 25.234 29.887 1.00 52.30 702 HIS A CA 1
ATOM 1929 C C . HIS A 1 299 ? 18.138 25.549 29.413 1.00 48.37 702 HIS A C 1
ATOM 1930 O O . HIS A 1 299 ? 17.587 26.601 29.733 1.00 51.04 702 HIS A O 1
ATOM 1937 N N . LYS A 1 300 ? 17.548 24.629 28.656 1.00 47.31 703 LYS A N 1
ATOM 1938 C CA . LYS A 1 300 ? 16.205 24.833 28.123 1.00 50.69 703 LYS A CA 1
ATOM 1939 C C . LYS A 1 300 ? 15.137 24.681 29.205 1.00 49.83 703 LYS A C 1
ATOM 1940 O O . LYS A 1 300 ? 14.149 25.415 29.216 1.00 48.39 703 LYS A O 1
ATOM 1946 N N . VAL A 1 301 ? 15.342 23.729 30.110 1.00 48.38 704 VAL A N 1
ATOM 1947 C CA . VAL A 1 301 ? 14.419 23.506 31.218 1.00 50.33 704 VAL A CA 1
ATOM 1948 C C . VAL A 1 301 ? 14.270 24.769 32.064 1.00 49.41 704 VAL A C 1
ATOM 1949 O O . VAL A 1 301 ? 13.157 25.151 32.436 1.00 56.58 704 VAL A O 1
ATOM 1953 N N . LYS A 1 302 ? 15.391 25.425 32.344 1.00 48.05 705 LYS A N 1
ATOM 1954 C CA . LYS A 1 302 ? 15.389 26.676 33.096 1.00 47.17 705 LYS A CA 1
ATOM 1955 C C . LYS A 1 302 ? 14.608 27.771 32.375 1.00 52.95 705 LYS A C 1
ATOM 1956 O O . LYS A 1 302 ? 13.862 28.526 33.000 1.00 54.45 705 LYS A O 1
ATOM 1962 N N . ARG A 1 303 ? 14.780 27.853 31.059 1.00 52.43 706 ARG A N 1
ATOM 1963 C CA . ARG A 1 303 ? 14.102 28.872 30.267 1.00 50.73 706 ARG A CA 1
ATOM 1964 C C . ARG A 1 303 ? 12.597 28.619 30.222 1.00 52.80 706 ARG A C 1
ATOM 1965 O O . ARG A 1 303 ? 11.803 29.549 30.357 1.00 54.58 706 ARG A O 1
ATOM 1967 N N . VAL A 1 304 ? 12.215 27.359 30.037 1.00 51.94 707 VAL A N 1
ATOM 1968 C CA . VAL A 1 304 ? 10.808 26.974 29.997 1.00 48.19 707 VAL A CA 1
ATOM 1969 C C . VAL A 1 304 ? 10.108 27.317 31.309 1.00 52.47 707 VAL A C 1
ATOM 1970 O O . VAL A 1 304 ? 9.003 27.860 31.307 1.00 51.49 707 VAL A O 1
ATOM 1974 N N . ILE A 1 305 ? 10.761 27.006 32.425 1.00 49.31 708 ILE A N 1
ATOM 1975 C CA . ILE A 1 305 ? 10.205 27.296 33.741 1.00 47.35 708 ILE A CA 1
ATOM 1976 C C . ILE A 1 305 ? 9.982 28.794 33.915 1.00 56.17 708 ILE A C 1
ATOM 1977 O O . ILE A 1 305 ? 8.922 29.220 34.377 1.00 56.00 708 ILE A O 1
ATOM 1982 N N . GLU A 1 306 ? 10.976 29.588 33.531 1.00 52.48 709 GLU A N 1
ATOM 1983 C CA . GLU A 1 306 ? 10.873 31.040 33.630 1.00 53.63 709 GLU A CA 1
ATOM 1984 C C . GLU A 1 306 ? 9.731 31.582 32.772 1.00 50.61 709 GLU A C 1
ATOM 1985 O O . GLU A 1 306 ? 8.988 32.462 33.203 1.00 48.24 709 GLU A O 1
ATOM 1987 N N . ASP A 1 307 ? 9.591 31.046 31.563 1.00 47.90 710 ASP A N 1
ATOM 1988 C CA . ASP A 1 307 ? 8.583 31.527 30.622 1.00 53.54 710 ASP A CA 1
ATOM 1989 C C . ASP A 1 307 ? 7.156 31.235 31.082 1.00 54.02 710 ASP A C 1
ATOM 1990 O O . ASP A 1 307 ? 6.253 32.040 30.863 1.00 58.77 710 ASP A O 1
ATOM 1995 N N . LEU A 1 308 ? 6.957 30.085 31.719 1.00 53.51 711 LEU A N 1
ATOM 1996 C CA . LEU A 1 308 ? 5.617 29.643 32.088 1.00 53.56 711 LEU A CA 1
ATOM 1997 C C . LEU A 1 308 ? 5.284 29.883 33.560 1.00 57.59 711 LEU A C 1
ATOM 1998 O O . LEU A 1 308 ? 4.242 29.439 34.041 1.00 57.48 711 LEU A O 1
ATOM 2003 N N . SER A 1 309 ? 6.160 30.588 34.271 1.00 57.12 712 SER A N 1
ATOM 2004 C CA . SER A 1 309 ? 5.936 30.855 35.691 1.00 59.41 712 SER A CA 1
ATOM 2005 C C . SER A 1 309 ? 5.259 32.201 35.927 1.00 71.27 712 SER A C 1
ATOM 2006 O O . SER A 1 309 ? 5.142 32.650 37.067 1.00 77.42 712 SER A O 1
ATOM 2009 N N . GLY A 1 310 ? 4.817 32.840 34.850 1.00 70.71 713 GLY A N 1
ATOM 2010 C CA . GLY A 1 310 ? 4.200 34.150 34.947 1.00 68.45 713 GLY A CA 1
ATOM 2011 C C . GLY A 1 310 ? 2.896 34.116 35.717 1.00 72.32 713 GLY A C 1
ATOM 2012 O O . GLY A 1 310 ? 2.297 33.052 35.875 1.00 76.16 713 GLY A O 1
ATOM 2013 N N . PRO A 1 311 ? 2.452 35.284 36.207 1.00 73.88 714 PRO A N 1
ATOM 2014 C CA . PRO A 1 311 ? 1.187 35.410 36.941 1.00 70.60 714 PRO A CA 1
ATOM 2015 C C . PRO A 1 311 ? -0.000 34.911 36.124 1.00 69.44 714 PRO A C 1
ATOM 2016 O O . PRO A 1 311 ? -0.933 34.331 36.679 1.00 68.82 714 PRO A O 1
ATOM 2020 N N . TYR A 1 312 ? 0.045 35.137 34.815 1.00 72.09 715 TYR A N 1
ATOM 2021 C CA . TYR A 1 312 ? -1.021 34.702 33.921 1.00 69.60 715 TYR A CA 1
ATOM 2022 C C . TYR A 1 312 ? -0.545 33.551 33.043 1.00 66.61 715 TYR A C 1
ATOM 2023 O O . TYR A 1 312 ? 0.458 33.669 32.340 1.00 66.04 715 TYR A O 1
ATOM 2032 N N . ILE A 1 313 ? -1.266 32.435 33.093 1.00 61.17 716 ILE A N 1
ATOM 2033 C CA . ILE A 1 313 ? -0.894 31.250 32.328 1.00 63.31 716 ILE A CA 1
ATOM 2034 C C . ILE A 1 313 ? -2.031 30.767 31.433 1.00 62.92 716 ILE A C 1
ATOM 2035 O O . ILE A 1 313 ? -3.175 31.197 31.577 1.00 63.59 716 ILE A O 1
ATOM 2040 N N . TRP A 1 314 ? -1.707 29.867 30.509 1.00 60.66 717 TRP A N 1
ATOM 2041 C CA . TRP A 1 314 ? -2.704 29.310 29.605 1.00 60.30 717 TRP A CA 1
ATOM 2042 C C . TRP A 1 314 ? -3.067 27.884 29.993 1.00 61.35 717 TRP A C 1
ATOM 2043 O O . TRP A 1 314 ? -2.204 27.014 30.111 1.00 56.75 717 TRP A O 1
ATOM 2054 N N . VAL A 1 315 ? -4.361 27.660 30.196 1.00 60.33 718 VAL A N 1
ATOM 2055 C CA . VAL A 1 315 ? -4.867 26.381 30.668 1.00 61.78 718 VAL A CA 1
ATOM 2056 C C . VAL A 1 315 ? -5.943 25.886 29.705 1.00 63.11 718 VAL A C 1
ATOM 2057 O O . VAL A 1 315 ? -6.587 26.694 29.037 1.00 68.11 718 VAL A O 1
ATOM 2061 N N . PRO A 1 316 ? -6.129 24.558 29.609 1.00 58.80 719 PRO A N 1
ATOM 2062 C CA . PRO A 1 316 ? -7.120 24.020 28.667 1.00 67.61 719 PRO A CA 1
ATOM 2063 C C . PRO A 1 316 ? -8.547 24.481 28.973 1.00 80.25 719 PRO A C 1
ATOM 2064 O O . PRO A 1 316 ? -8.888 24.727 30.132 1.00 67.30 719 PRO A O 1
ATOM 2068 N N . ALA A 1 317 ? -9.364 24.601 27.931 1.00 75.12 720 ALA A N 1
ATOM 2069 C CA . ALA A 1 317 ? -10.730 25.091 28.073 1.00 78.67 720 ALA A CA 1
ATOM 2070 C C . ALA A 1 317 ? -11.751 24.028 27.685 1.00 78.55 720 ALA A C 1
ATOM 2071 O O . ALA A 1 317 ? -11.390 22.901 27.348 1.00 76.17 720 ALA A O 1
ATOM 2073 N N . ARG A 1 318 ? -13.027 24.400 27.733 1.00 93.21 721 ARG A N 1
ATOM 2074 C CA . ARG A 1 318 ? -14.112 23.491 27.380 1.00 86.86 721 ARG A CA 1
ATOM 2075 C C . ARG A 1 318 ? -14.618 23.757 25.966 1.00 85.32 721 ARG A C 1
ATOM 2076 O O . ARG A 1 318 ? -14.041 23.279 24.988 1.00 86.78 721 ARG A O 1
ATOM 2078 N N . ARG B 2 1 ? 17.784 12.857 45.806 1.00 78.21 -5 ARG B N 1
ATOM 2079 C CA . ARG B 2 1 ? 17.524 13.001 47.233 1.00 81.10 -5 ARG B CA 1
ATOM 2080 C C . ARG B 2 1 ? 16.026 13.051 47.520 1.00 88.81 -5 ARG B C 1
ATOM 2081 O O . ARG B 2 1 ? 15.595 12.885 48.662 1.00 93.16 -5 ARG B O 1
ATOM 2083 N N . ILE B 2 2 ? 15.237 13.283 46.476 1.00 85.10 -4 ILE B N 1
ATOM 2084 C CA . ILE B 2 2 ? 13.787 13.348 46.605 1.00 85.57 -4 ILE B CA 1
ATOM 2085 C C . ILE B 2 2 ? 13.150 12.012 46.248 1.00 82.61 -4 ILE B C 1
ATOM 2086 O O . ILE B 2 2 ? 11.932 11.848 46.319 1.00 79.49 -4 ILE B O 1
ATOM 2091 N N . ARG B 2 3 ? 13.990 11.055 45.871 1.00 85.24 -3 ARG B N 1
ATOM 2092 C CA . ARG B 2 3 ? 13.519 9.786 45.336 1.00 83.19 -3 ARG B CA 1
ATOM 2093 C C . ARG B 2 3 ? 13.395 8.702 46.404 1.00 77.33 -3 ARG B C 1
ATOM 2094 O O . ARG B 2 3 ? 14.348 8.413 47.130 1.00 76.37 -3 ARG B O 1
ATOM 2102 N N . ARG B 2 4 ? 12.206 8.116 46.493 1.00 76.48 -2 ARG B N 1
ATOM 2103 C CA . ARG B 2 4 ? 11.962 6.964 47.354 1.00 63.50 -2 ARG B CA 1
ATOM 2104 C C . ARG B 2 4 ? 11.613 5.762 46.487 1.00 61.25 -2 ARG B C 1
ATOM 2105 O O . ARG B 2 4 ? 10.567 5.744 45.840 1.00 68.91 -2 ARG B O 1
ATOM 2113 N N . GLU B 2 5 ? 12.484 4.760 46.467 1.00 62.04 -1 GLU B N 1
ATOM 2114 C CA . GLU B 2 5 ? 12.290 3.630 45.565 1.00 67.44 -1 GLU B CA 1
ATOM 2115 C C . GLU B 2 5 ? 11.139 2.731 45.997 1.00 60.47 -1 GLU B C 1
ATOM 2116 O O . GLU B 2 5 ? 10.556 2.029 45.173 1.00 62.87 -1 GLU B O 1
ATOM 2122 N N . GLU B 2 6 ? 10.808 2.749 47.284 1.00 54.54 0 GLU B N 1
ATOM 2123 C CA . GLU B 2 6 ? 9.629 2.033 47.751 1.00 59.31 0 GLU B CA 1
ATOM 2124 C C . GLU B 2 6 ? 8.385 2.680 47.156 1.00 59.51 0 GLU B C 1
ATOM 2125 O O . GLU B 2 6 ? 7.478 1.995 46.687 1.00 59.31 0 GLU B O 1
ATOM 2131 N N . TYR B 2 7 ? 8.364 4.008 47.172 1.00 55.96 1 TYR B N 1
ATOM 2132 C CA . TYR B 2 7 ? 7.300 4.777 46.548 1.00 54.27 1 TYR B CA 1
ATOM 2133 C C . TYR B 2 7 ? 7.244 4.504 45.046 1.00 61.48 1 TYR B C 1
ATOM 2134 O O . TYR B 2 7 ? 6.167 4.330 44.478 1.00 61.85 1 TYR B O 1
ATOM 2143 N N . ARG B 2 8 ? 8.408 4.461 44.408 1.00 64.44 2 ARG B N 1
ATOM 2144 C CA . ARG B 2 8 ? 8.480 4.238 42.966 1.00 68.07 2 ARG B CA 1
ATOM 2145 C C . ARG B 2 8 ? 7.973 2.856 42.570 1.00 70.72 2 ARG B C 1
ATOM 2146 O O . ARG B 2 8 ? 7.273 2.708 41.569 1.00 74.09 2 ARG B O 1
ATOM 2154 N N . ARG B 2 9 ? 8.325 1.847 43.360 1.00 68.73 3 ARG B N 1
ATOM 2155 C CA . ARG B 2 9 ? 7.866 0.487 43.102 1.00 74.07 3 ARG B CA 1
ATOM 2156 C C . ARG B 2 9 ? 6.380 0.348 43.410 1.00 71.07 3 ARG B C 1
ATOM 2157 O O . ARG B 2 9 ? 5.712 -0.551 42.899 1.00 76.38 3 ARG B O 1
ATOM 2165 N N . ALA B 2 10 ? 5.866 1.242 44.247 1.00 67.73 4 ALA B N 1
ATOM 2166 C CA . ALA B 2 10 ? 4.442 1.268 44.549 1.00 72.70 4 ALA B CA 1
ATOM 2167 C C . ALA B 2 10 ? 3.671 1.892 43.396 1.00 75.83 4 ALA B C 1
ATOM 2168 O O . ALA B 2 10 ? 2.581 1.441 43.047 1.00 80.30 4 ALA B O 1
ATOM 2170 N N . ILE B 2 11 ? 4.252 2.930 42.804 1.00 72.01 5 ILE B N 1
ATOM 2171 C CA . ILE B 2 11 ? 3.596 3.656 41.726 1.00 75.14 5 ILE B CA 1
ATOM 2172 C C . ILE B 2 11 ? 3.743 2.946 40.383 1.00 81.45 5 ILE B C 1
ATOM 2173 O O . ILE B 2 11 ? 2.750 2.647 39.721 1.00 91.20 5 ILE B O 1
ATOM 2178 N N . ASN B 2 12 ? 4.977 2.670 39.981 1.00 84.85 6 ASN B N 1
ATOM 2179 C CA . ASN B 2 12 ? 5.214 2.028 38.694 1.00 92.29 6 ASN B CA 1
ATOM 2180 C C . ASN B 2 12 ? 4.940 0.527 38.743 1.00 94.75 6 ASN B C 1
ATOM 2181 O O . ASN B 2 12 ? 5.003 -0.159 37.723 1.00 99.21 6 ASN B O 1
ATOM 2186 N N . GLY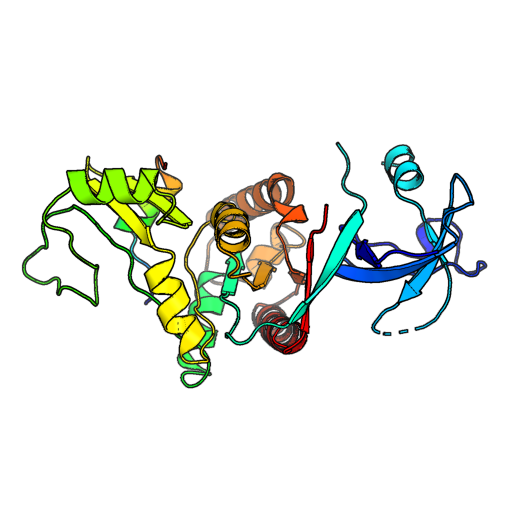 B 2 13 ? 4.633 0.025 39.935 1.00 97.77 7 GLY B N 1
ATOM 2187 C CA . GLY B 2 13 ? 4.175 -1.343 40.089 1.00 106.02 7 GLY B CA 1
ATOM 2188 C C . GLY B 2 13 ? 2.706 -1.427 39.720 1.00 112.46 7 GLY B C 1
ATOM 2189 O O . GLY B 2 13 ? 2.362 -1.588 38.549 1.00 119.82 7 GLY B O 1
ATOM 2190 N N . GLN B 2 14 ? 1.838 -1.313 40.721 1.00 112.87 8 GLN B N 1
ATOM 2191 C CA . GLN B 2 14 ? 0.402 -1.218 40.480 1.00 127.42 8 GLN B CA 1
ATOM 2192 C C . GLN B 2 14 ? -0.205 -0.104 41.326 1.00 116.98 8 GLN B C 1
ATOM 2193 O O . GLN B 2 14 ? -0.045 -0.076 42.548 1.00 105.35 8 GLN B O 1
ATOM 2199 N N . SER B 2 15 ? -0.909 0.809 40.666 1.00 120.54 9 SER B N 1
ATOM 2200 C CA . SER B 2 15 ? -1.348 2.040 41.311 1.00 107.61 9 SER B CA 1
ATOM 2201 C C . SER B 2 15 ? -2.842 2.317 41.181 1.00 115.95 9 SER B C 1
ATOM 2202 O O . SER B 2 15 ? -3.555 1.656 40.424 1.00 122.57 9 SER B O 1
ATOM 2205 N N . PHE B 2 16 ? -3.295 3.325 41.919 1.00 108.14 10 PHE B N 1
ATOM 2206 C CA . PHE B 2 16 ? -4.716 3.588 42.102 1.00 104.78 10 PHE B CA 1
ATOM 2207 C C . PHE B 2 16 ? -5.212 4.670 41.149 1.00 104.74 10 PHE B C 1
ATOM 2208 O O . PHE B 2 16 ? -4.663 4.851 40.062 1.00 101.25 10 PHE B O 1
#

CATH classification: 2.30.30.40 (+2 more: 3.40.50.300, 3.30.63.10)

Organism: Rattus norvegicus (NCBI:txid10116)

GO terms:
  GO:0097110 scaffold protein binding (F, IPI)
  GO:2000310 regulation of NMDA receptor activity (P, IMP)
  GO:2000463 positive regulation of excitatory postsynaptic potential (P, IMP)
  GO:0150012 positive regulation of neuron projection arborization (P, IGI)
  GO:0005109 frizzled binding (F, IPI)
  GO:0031698 beta-2 adrenergic receptor binding (F, IPI)
  GO:0044224 juxtaparanode region of axon (C, IDA)
  GO:0045202 synapse (C, IDA)
  GO:0045211 postsynaptic membrane (C, IDA)
  GO:0014069 postsynaptic density (C, IDA)
  GO:0043197 dendritic spine (C, IDA)
  GO:0016020 membrane (C, IDA)
  GO:0008076 voltage-gated potassium channel complex (C, IDA)
  GO:0098793 presynapse (C, EXP)
  GO:0045202 synapse (C, EXP)
  GO:0005886 plasma membrane (C, EXP)
  GO:0014069 postsynaptic density (C, EXP)
  GO:1904719 positive regulation of AMPA glutamate receptor clustering (P, IMP)
  GO:0048168 regulation of neuronal synaptic plasticity (P, IMP)
  GO:0097061 dendritic spine organization 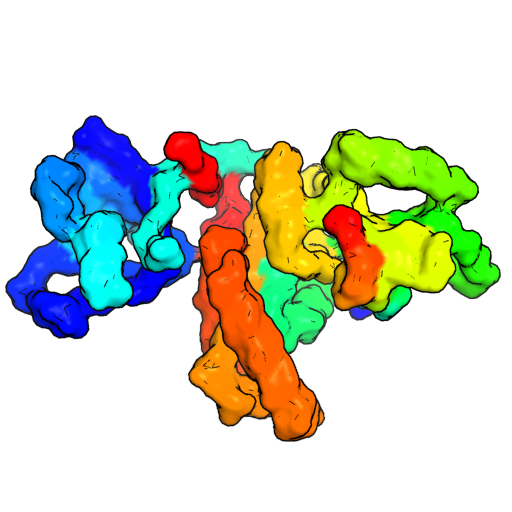(P, IMP)

Secondary structure (DSSP, 8-state):
---EEEESS-B-HHHHH-SSSS---B-TT-EEEEEE--SSSEEEEEE---EEEEE-HHHHHHH-----EEEEEEEE-SSPPPEEEESTTHHHHHHHHHHH-TTTEE----EE-SPPPSS--BTTTBEE-S-HHHHHHHHHTT-EEEEEEETTEEEEEEHHHHHHHHTTT-EEB----THHHHHHHHTT---EEEEE--SSHHHHHHH-SSS-HHHHHHHHHHHHHHHHHHGGG-SEEE--SSHHHHHHHHHHHHHHH-SSEEEEE--/----HHHHHHHTTEE-

Solvent-accessible surface area: 14701 Å² total; per-residue (Å²): 136,48,77,85,0,26,0,10,43,87,20,74,66,86,81,35,80,28,72,109,63,77,12,28,49,15,50,26,23,55,26,3,67,2,61,82,40,64,77,135,70,89,32,28,4,27,40,56,128,96,154,24,55,0,4,1,84,64,6,19,55,80,153,111,158,61,70,10,16,32,48,4,73,96,64,83,12,163,38,13,18,0,0,0,0,9,14,14,18,37,46,119,0,1,51,45,0,32,89,94,69,84,119,127,17,8,53,19,24,7,36,0,15,19,94,91,88,163,160,5,81,93,35,144,31,6,56,35,22,126,50,83,51,112,2,59,125,26,26,138,58,160,100,22,2,8,8,0,75,55,104,75,47,0,1,0,6,9,25,101,10,0,65,88,17,0,113,126,51,62,21,0,2,4,23,8,36,5,66,0,3,102,92,0,39,81,29,116,0,12,4,0,0,0,1,0,59,10,119,39,36,106,5,0,59,68,3,35,164,225,50,81,94,113,97,0,107,140,34,49,79,60,3,52,55,40,45,147,125,31,14,71,15,1,22,13,32,6,41,0,83,29,8,116,55,1,22,116,66,0,74,46,23,9,70,109,59,46,23,87,127,6,69,16,56,48,148,120,17,109,41,86,41,9,43,134,0,17,120,51,133,41,116

Nearest PDB structures (foldseek):
  5ypr-assembly1_A  TM=1.004E+00  e=1.209E-59  Rattus norvegicus
  1kjw-assembly1_A  TM=9.741E-01  e=1.692E-51  Rattus norvegicus
  1jxm-assembly1_A  TM=9.617E-01  e=2.947E-49  Rattus norvegicus
  3uat-assembly1_A  TM=9.491E-01  e=1.446E-45  Rattus norvegicus
  3tvt-assembly1_A  TM=9.502E-01  e=2.867E-41  Drosophila melanogaster

B-factor: mean 65.71, std 20.85, range [32.34, 130.97]